Protein AF-A0A7S1I818-F1 (afdb_monomer)

Secondary structure (DSSP, 8-state):
-EEEEE-TT--S-S----EEEE--HHHHHHH-HHHHHHHHH---TTS--EEEEESS--HHHHHHHHHHHHHHHHT--S--TT--HHHHHHHHHHHHHTT-HHHHHHHHHHHHHHHHHTTTS-HHHHHHHHHHHHHHHHHHHTS-GGG-----HHHHHHHHHHHHHHHTS-------PPPP---------------------------------

InterPro domains:
  IPR000210 BTB/POZ domain [PS50097] (1-81)
  IPR011333 SKP1/BTB/POZ domain superfamily [G3DSA:3.30.710.10] (1-113)
  IPR011333 SKP1/BTB/POZ domain superfamily [SSF54695] (17-109)

Mean predicted aligned error: 15.69 Å

Nearest PDB structures (foldseek):
  8whi-assembly1_A  TM=3.972E-01  e=3.524E+00  Homo sapiens
  8whh-assembly1_A-2  TM=3.614E-01  e=6.191E+00  Homo sapiens
  8whh-assembly1_D  TM=4.049E-01  e=6.930E+00  Homo sapiens
  6lja-assembly1_A  TM=3.786E-01  e=9.718E+00  Bacteroides intestinalis DSM 17393
  4y5w-assembly2_D  TM=2.347E-01  e=5.852E+00  Homo sapiens

Radius of gyration: 28.76 Å; Cα contacts (8 Å, |Δi|>4): 173; chains: 1; bounding box: 64×71×75 Å

pLDDT: mean 70.94, std 20.34, range [31.58, 96.0]

Sequence (213 aa):
VCIVVKDPEGDGQEGREEQEFHVFPTLLERSSPVFASMLKGGWQESGERRVVVEGLCSPYDFKVFMDLLLLTYVSAFDLPATVNADIIRSALPIAVHYQVDRVKKFILSHVRQVGGRYSGGSAKDRSKALEVLYVVAATEASLPEAEVPDWSNQIYAAINRAIFCVSECVPPVGGFLVPSSAASPFASSSAASPFASSSAASPFASSSAASPF

Structure (mmCIF, N/CA/C/O backbone):
data_AF-A0A7S1I818-F1
#
_entry.id   AF-A0A7S1I818-F1
#
loop_
_atom_site.group_PDB
_atom_site.id
_atom_site.type_symbol
_atom_site.label_atom_id
_atom_site.label_alt_id
_atom_site.label_comp_id
_atom_site.label_asym_id
_atom_site.label_entity_id
_atom_site.label_seq_id
_atom_site.pdbx_PDB_ins_code
_atom_site.Cartn_x
_atom_site.Cartn_y
_atom_site.Cartn_z
_atom_site.occupancy
_atom_site.B_iso_or_equiv
_atom_site.auth_seq_id
_atom_site.auth_comp_id
_atom_site.auth_asym_id
_atom_site.auth_atom_id
_atom_site.pdbx_PDB_model_num
ATOM 1 N N . VAL A 1 1 ? -6.929 8.662 16.399 1.00 88.88 1 VAL A N 1
ATOM 2 C CA . VAL A 1 1 ? -6.608 7.284 16.834 1.00 88.88 1 VAL A CA 1
ATOM 3 C C . VAL A 1 1 ? -5.105 7.211 16.993 1.00 88.88 1 VAL A C 1
ATOM 5 O O . VAL A 1 1 ? -4.410 7.802 16.172 1.00 88.88 1 VAL A O 1
ATOM 8 N N . CYS A 1 2 ? -4.628 6.588 18.064 1.00 90.81 2 CYS A N 1
ATOM 9 C CA . CYS A 1 2 ? -3.213 6.271 18.226 1.00 90.81 2 CYS A CA 1
ATOM 10 C C . CYS A 1 2 ? -2.979 4.858 17.685 1.00 90.81 2 CYS A C 1
ATOM 12 O O . CYS A 1 2 ? -3.644 3.917 18.121 1.00 90.81 2 CYS A O 1
ATOM 14 N N . ILE A 1 3 ? -2.104 4.719 16.696 1.00 89.94 3 ILE A N 1
ATOM 15 C CA . ILE A 1 3 ? -1.662 3.418 16.201 1.00 89.94 3 ILE A CA 1
ATOM 16 C C . ILE A 1 3 ? -0.278 3.163 16.766 1.00 89.94 3 ILE A C 1
ATOM 18 O O . ILE A 1 3 ? 0.609 3.990 16.592 1.00 89.94 3 ILE A O 1
ATOM 22 N N . VAL A 1 4 ? -0.097 2.028 17.421 1.00 91.19 4 VAL A N 1
ATOM 23 C CA . VAL A 1 4 ? 1.187 1.622 17.984 1.00 91.19 4 VAL A CA 1
ATOM 24 C C . VAL A 1 4 ? 1.711 0.458 17.175 1.00 91.19 4 VAL A C 1
ATOM 26 O O . VAL A 1 4 ? 1.052 -0.576 17.088 1.00 91.19 4 VAL A O 1
ATOM 29 N N . VAL A 1 5 ? 2.869 0.651 16.555 1.00 91.31 5 VAL A N 1
ATOM 30 C CA . VAL A 1 5 ? 3.530 -0.371 15.742 1.00 91.31 5 VAL A CA 1
ATOM 31 C C . VAL A 1 5 ? 4.660 -0.968 16.560 1.00 91.31 5 VAL A C 1
ATOM 33 O O . VAL A 1 5 ? 5.473 -0.229 17.116 1.00 91.31 5 VAL A O 1
ATOM 36 N N . LYS A 1 6 ? 4.687 -2.298 16.644 1.00 90.19 6 LYS A N 1
ATOM 37 C CA . LYS A 1 6 ? 5.746 -3.045 17.324 1.00 90.19 6 LYS A CA 1
ATOM 38 C C . LYS A 1 6 ? 6.603 -3.771 16.306 1.00 90.19 6 LYS A C 1
ATOM 40 O O . LYS A 1 6 ? 6.063 -4.472 15.447 1.00 90.19 6 LYS A O 1
ATOM 45 N N . ASP A 1 7 ? 7.917 -3.644 16.454 1.00 85.06 7 ASP A N 1
ATOM 46 C CA . ASP A 1 7 ? 8.859 -4.325 15.576 1.00 85.06 7 ASP A CA 1
ATOM 47 C C . ASP A 1 7 ? 8.717 -5.857 15.632 1.00 85.06 7 ASP A C 1
ATOM 49 O O . ASP A 1 7 ? 8.570 -6.426 16.723 1.00 85.06 7 ASP A O 1
ATOM 53 N N . PRO A 1 8 ? 8.771 -6.536 14.468 1.00 78.44 8 PRO A N 1
ATOM 54 C CA . PRO A 1 8 ? 8.634 -7.988 14.379 1.00 78.44 8 PRO A CA 1
ATOM 55 C C . PRO A 1 8 ? 9.855 -8.753 14.917 1.00 78.44 8 PRO A C 1
ATOM 57 O O . PRO A 1 8 ? 9.687 -9.854 15.429 1.00 78.44 8 PRO A O 1
ATOM 60 N N . GLU A 1 9 ? 11.062 -8.182 14.839 1.00 69.88 9 GLU A N 1
ATOM 61 C CA . GLU A 1 9 ? 12.342 -8.877 15.105 1.00 69.88 9 GLU A CA 1
ATOM 62 C C . GLU A 1 9 ? 12.896 -8.658 16.528 1.00 69.88 9 GLU A C 1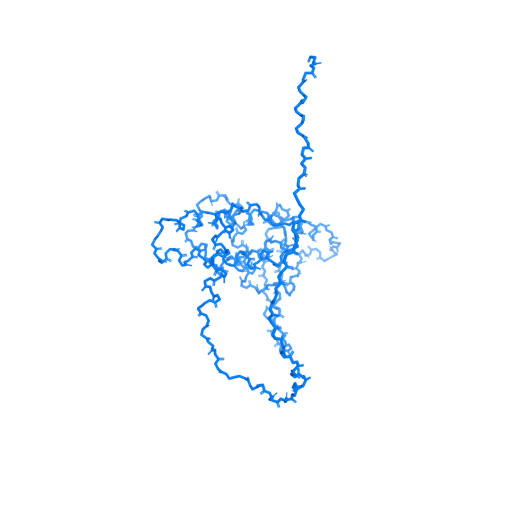
ATOM 64 O O . GLU A 1 9 ? 14.069 -8.893 16.812 1.00 69.88 9 GLU A O 1
ATOM 69 N N . GLY A 1 10 ? 12.054 -8.203 17.459 1.00 60.22 10 GLY A N 1
ATOM 70 C CA . GLY A 1 10 ? 12.438 -7.979 18.853 1.00 60.22 10 GLY A CA 1
ATOM 71 C C . GLY A 1 10 ? 12.546 -9.274 19.663 1.00 60.22 10 GLY A C 1
ATOM 72 O O . GLY A 1 10 ? 11.703 -9.521 20.539 1.00 60.22 10 GLY A O 1
ATOM 73 N N . ASP A 1 11 ? 13.582 -10.067 19.394 1.00 50.88 11 ASP A N 1
ATOM 74 C CA . ASP A 1 11 ? 13.958 -11.271 20.139 1.00 50.88 11 ASP A CA 1
ATOM 75 C C . ASP A 1 11 ? 14.547 -10.894 21.511 1.00 50.88 11 ASP A C 1
ATOM 77 O O . ASP A 1 11 ? 15.752 -10.887 21.746 1.00 50.88 11 ASP A O 1
ATOM 81 N N . GLY A 1 12 ? 13.672 -10.560 22.457 1.00 56.59 12 GLY A N 1
ATOM 82 C CA . GLY A 1 12 ? 13.958 -10.714 23.886 1.00 56.59 12 GLY A CA 1
ATOM 83 C C . GLY A 1 12 ? 14.888 -9.699 24.561 1.00 56.59 12 GLY A C 1
ATOM 84 O O . GLY A 1 12 ? 15.195 -9.899 25.735 1.00 56.59 12 GLY A O 1
ATOM 85 N N . GLN A 1 13 ? 15.299 -8.607 23.912 1.00 51.47 13 GLN A N 1
ATOM 86 C CA . GLN A 1 13 ? 15.920 -7.480 24.623 1.00 51.47 13 GLN A CA 1
ATOM 87 C C . GLN A 1 13 ? 14.864 -6.454 25.057 1.00 51.47 13 GLN A C 1
ATOM 89 O O . GLN A 1 13 ? 14.078 -5.960 24.248 1.00 51.47 13 GLN A O 1
ATOM 94 N N . GLU A 1 14 ? 14.833 -6.166 26.363 1.00 50.69 14 GLU A N 1
ATOM 95 C CA . GLU A 1 14 ? 14.043 -5.103 26.995 1.00 50.69 14 GLU A CA 1
ATOM 96 C C . GLU A 1 14 ? 14.366 -3.752 26.343 1.00 50.69 14 GLU A C 1
ATOM 98 O O . GLU A 1 14 ? 15.327 -3.075 26.696 1.00 50.69 14 GLU A O 1
ATOM 103 N N . GLY A 1 15 ? 13.575 -3.391 25.337 1.00 55.09 15 GLY A N 1
ATOM 104 C CA . GLY A 1 15 ? 13.758 -2.165 24.567 1.00 55.09 15 GLY A CA 1
ATOM 105 C C . GLY A 1 15 ? 13.077 -2.222 23.205 1.00 55.09 15 GLY A C 1
ATOM 106 O O . GLY A 1 15 ? 13.662 -1.777 22.226 1.00 55.09 15 GLY A O 1
ATOM 107 N N . ARG A 1 16 ? 11.871 -2.808 23.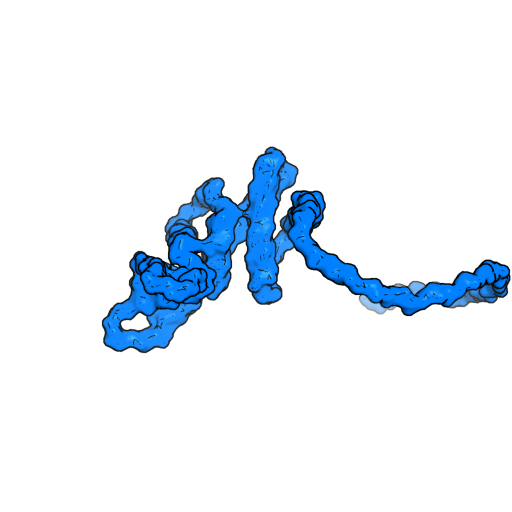110 1.00 61.28 16 ARG A N 1
ATOM 108 C CA . ARG A 1 16 ? 11.094 -2.747 21.863 1.00 61.28 16 ARG A CA 1
ATOM 109 C C . ARG A 1 16 ? 10.816 -1.282 21.542 1.00 61.28 16 ARG A C 1
ATOM 111 O O . ARG A 1 16 ? 10.188 -0.596 22.348 1.00 61.28 16 ARG A O 1
ATOM 118 N N . GLU A 1 17 ? 11.273 -0.824 20.382 1.00 71.12 17 GLU A N 1
ATOM 119 C CA . GLU A 1 17 ? 10.921 0.489 19.849 1.00 71.12 17 GLU A CA 1
ATOM 120 C C . GLU A 1 17 ? 9.439 0.464 19.452 1.00 71.12 17 GLU A C 1
ATOM 122 O O . GLU A 1 17 ? 9.055 0.141 18.331 1.00 71.12 17 GLU A O 1
ATOM 127 N N . GLU A 1 18 ? 8.565 0.733 20.421 1.00 85.50 18 GLU A N 1
ATOM 128 C CA . GLU A 1 18 ? 7.165 1.016 20.137 1.00 85.50 18 GLU A CA 1
ATOM 129 C C . GLU A 1 18 ? 7.083 2.431 19.571 1.00 85.50 18 GLU A C 1
ATOM 131 O O . GLU A 1 18 ? 7.419 3.406 20.249 1.00 85.50 18 GLU A O 1
ATOM 136 N N . GLN A 1 19 ? 6.629 2.553 18.325 1.00 91.38 19 GLN A N 1
ATOM 137 C CA . GLN A 1 19 ? 6.387 3.859 17.727 1.00 91.38 19 GLN A CA 1
ATOM 138 C C . GLN A 1 19 ? 4.892 4.144 17.656 1.00 91.38 19 GLN A C 1
ATOM 140 O O . GLN A 1 19 ? 4.102 3.346 17.142 1.00 91.38 19 GLN A O 1
ATOM 145 N N . GLU A 1 20 ? 4.519 5.317 18.161 1.00 93.69 20 GLU A N 1
ATOM 146 C CA . GLU A 1 20 ? 3.144 5.794 18.169 1.00 93.69 20 GLU A CA 1
ATOM 147 C C . GLU A 1 20 ? 2.880 6.743 16.996 1.00 93.69 20 GLU A C 1
ATOM 149 O O . GLU A 1 20 ? 3.604 7.711 16.756 1.00 93.69 20 GLU A O 1
ATOM 154 N N . PHE A 1 21 ? 1.797 6.476 16.272 1.00 92.44 21 PHE A N 1
ATOM 155 C CA . PHE A 1 21 ? 1.334 7.259 15.138 1.00 92.44 21 PHE A CA 1
ATOM 156 C C . PHE A 1 21 ? -0.053 7.822 15.434 1.00 92.44 21 PHE A C 1
ATOM 158 O O . PHE A 1 21 ? -1.038 7.090 15.561 1.00 92.44 21 PHE A O 1
ATOM 165 N N . HIS A 1 22 ? -0.157 9.148 15.493 1.00 92.88 22 HIS A N 1
ATOM 166 C CA . HIS A 1 22 ? -1.440 9.826 15.646 1.00 92.88 22 HIS A CA 1
ATOM 167 C C . HIS A 1 22 ? -2.058 10.097 14.277 1.00 92.88 22 HIS A C 1
ATOM 169 O O . HIS A 1 22 ? -1.559 10.909 13.501 1.00 92.88 22 HIS A O 1
ATOM 175 N N . VAL A 1 23 ? -3.173 9.423 13.990 1.00 91.69 23 VAL A N 1
ATOM 176 C CA . VAL A 1 23 ? -3.840 9.495 12.683 1.00 91.69 23 VAL A CA 1
ATOM 177 C C . VAL A 1 23 ? -5.313 9.856 12.847 1.00 91.69 23 VAL A C 1
ATOM 179 O O . VAL A 1 23 ? -5.961 9.540 13.857 1.00 91.69 23 VAL A O 1
ATOM 182 N N . PHE A 1 24 ? -5.870 10.530 11.841 1.00 92.50 24 PHE A N 1
ATOM 183 C CA . PHE A 1 24 ? -7.300 10.808 11.778 1.00 92.50 24 PHE A CA 1
ATOM 184 C C . PHE A 1 24 ? -8.079 9.505 11.538 1.00 92.50 24 PHE A C 1
ATOM 186 O O . PHE A 1 24 ? -7.857 8.841 10.526 1.00 92.50 24 PHE A O 1
ATOM 193 N N . PRO A 1 25 ? -9.025 9.131 12.419 1.00 91.44 25 PRO A N 1
ATOM 194 C CA . PRO A 1 25 ? -9.774 7.883 12.267 1.00 91.44 25 PRO A CA 1
ATOM 195 C C . PRO A 1 25 ? -10.594 7.870 10.972 1.00 91.44 25 PRO A C 1
ATOM 197 O O . PRO A 1 25 ? -10.655 6.857 10.287 1.00 91.44 25 PRO A O 1
ATOM 200 N N . THR A 1 26 ? -11.133 9.023 10.571 1.00 92.50 26 THR A N 1
ATOM 201 C CA . THR A 1 26 ? -11.900 9.183 9.329 1.00 92.50 26 THR A CA 1
ATOM 202 C C . THR A 1 26 ? -11.093 8.858 8.073 1.00 92.50 26 THR A C 1
ATOM 204 O O . THR A 1 26 ? -11.668 8.387 7.095 1.00 92.50 26 THR A O 1
ATOM 207 N N . LEU A 1 27 ? -9.775 9.081 8.081 1.00 93.62 27 LEU A N 1
ATOM 208 C CA . LEU A 1 27 ? -8.902 8.711 6.969 1.00 93.62 27 LEU A CA 1
ATOM 209 C C . LEU A 1 27 ? -8.801 7.188 6.848 1.00 93.62 27 LEU A C 1
ATOM 211 O O . LEU A 1 27 ? -8.974 6.644 5.758 1.00 93.62 27 LEU A O 1
ATOM 215 N N . LEU A 1 28 ? -8.567 6.499 7.965 1.00 93.44 28 LEU A N 1
ATOM 216 C CA . LEU A 1 28 ? -8.405 5.044 7.999 1.00 93.44 28 LEU A CA 1
ATOM 217 C C . LEU A 1 28 ? -9.715 4.320 7.689 1.00 93.44 28 LEU A C 1
ATOM 219 O O . LEU A 1 28 ? -9.743 3.443 6.833 1.00 93.44 28 LEU A O 1
ATOM 223 N N . GLU A 1 29 ? -10.820 4.754 8.298 1.00 94.00 29 GLU A N 1
ATOM 224 C CA . GLU A 1 29 ? -12.145 4.166 8.072 1.00 94.00 29 GLU A CA 1
ATOM 225 C C . GLU A 1 29 ? -12.597 4.273 6.608 1.00 94.00 29 GLU A C 1
ATOM 227 O O . GLU A 1 29 ? -13.307 3.402 6.110 1.00 94.00 29 GLU A O 1
ATOM 232 N N . ARG A 1 30 ? -12.211 5.346 5.906 1.00 94.25 30 ARG A N 1
ATOM 233 C CA . ARG A 1 30 ? -12.570 5.543 4.491 1.00 94.25 30 ARG A CA 1
ATOM 234 C C . ARG A 1 30 ? -11.620 4.854 3.522 1.00 94.25 30 ARG A C 1
ATOM 236 O O . ARG A 1 30 ? -11.992 4.656 2.369 1.00 94.25 30 ARG A O 1
ATOM 243 N N . SER A 1 31 ? -10.394 4.571 3.947 1.00 94.75 31 SER A N 1
ATOM 244 C CA . SER A 1 31 ? -9.359 4.010 3.077 1.00 94.75 31 SER A CA 1
ATOM 245 C 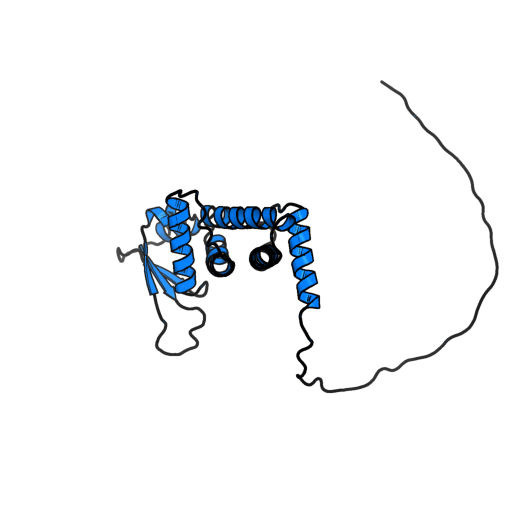C . SER A 1 31 ? -9.239 2.496 3.171 1.00 94.75 31 SER A C 1
ATOM 247 O O . SER A 1 31 ? -8.746 1.890 2.225 1.00 94.75 31 SER A O 1
ATOM 249 N N . SER A 1 32 ? -9.701 1.902 4.272 1.00 96.00 32 SER A N 1
ATOM 250 C CA . SER A 1 32 ? -9.565 0.478 4.551 1.00 96.00 32 SER A CA 1
ATOM 251 C C . SER A 1 32 ? -10.814 -0.071 5.250 1.00 96.00 32 SER A C 1
ATOM 253 O O . SER A 1 32 ? -11.177 0.417 6.327 1.00 96.00 32 SER A O 1
ATOM 255 N N . PRO A 1 33 ? -11.449 -1.127 4.712 1.00 95.06 33 PRO A N 1
ATOM 256 C CA . PRO A 1 33 ? -12.513 -1.834 5.420 1.00 95.06 33 PRO A CA 1
ATOM 257 C C . PRO A 1 33 ? -11.993 -2.552 6.677 1.00 95.06 33 PRO A C 1
ATOM 259 O O . PRO A 1 33 ? -12.733 -2.682 7.655 1.00 95.06 33 PRO A O 1
ATOM 262 N N . VAL A 1 34 ? -10.719 -2.965 6.687 1.00 93.56 34 VAL A N 1
ATOM 263 C CA . VAL A 1 34 ? -10.068 -3.594 7.845 1.00 93.56 34 VAL A CA 1
ATOM 264 C C . VAL A 1 34 ? -9.955 -2.586 8.984 1.00 93.56 34 VAL A C 1
ATOM 266 O O . VAL A 1 34 ? -10.492 -2.832 10.064 1.00 93.56 34 VAL A O 1
ATOM 269 N N . PHE A 1 35 ? -9.383 -1.401 8.739 1.00 92.69 35 PHE A N 1
ATOM 270 C CA . PHE A 1 35 ? -9.332 -0.353 9.761 1.00 92.69 35 PHE A CA 1
ATOM 271 C C . PHE A 1 35 ? -10.726 0.120 10.171 1.00 92.69 35 PHE A C 1
ATOM 273 O O . PHE A 1 35 ? -10.961 0.345 11.355 1.00 92.69 35 PHE A O 1
ATOM 280 N N . ALA A 1 36 ? -11.674 0.230 9.234 1.00 92.50 36 ALA A N 1
ATOM 281 C CA . ALA A 1 36 ? -13.054 0.566 9.572 1.00 92.50 36 ALA A CA 1
ATOM 282 C C . ALA A 1 36 ? -13.664 -0.441 10.555 1.00 92.50 36 ALA A C 1
ATOM 284 O O . ALA A 1 36 ? -14.340 -0.043 11.501 1.00 92.50 36 ALA A O 1
ATOM 285 N N . SER A 1 37 ? -13.401 -1.731 10.352 1.00 91.38 37 SER A N 1
ATOM 286 C CA . SER A 1 37 ? -13.881 -2.801 11.228 1.00 91.38 37 SER A CA 1
ATOM 287 C C . SER A 1 37 ? -13.173 -2.778 12.581 1.00 91.38 37 SER A C 1
ATOM 289 O O . SER A 1 37 ? -13.842 -2.847 13.608 1.00 91.38 37 SER A O 1
ATOM 291 N N . MET A 1 38 ? -11.851 -2.583 12.609 1.00 88.44 38 MET A N 1
ATOM 292 C CA . MET A 1 38 ? -11.078 -2.458 13.854 1.00 88.44 38 MET A CA 1
ATOM 293 C C . MET A 1 38 ? -11.542 -1.269 14.705 1.00 88.44 38 MET A C 1
ATOM 295 O O . MET A 1 38 ? -11.647 -1.376 15.924 1.00 88.44 38 MET A O 1
ATOM 299 N N . LEU A 1 39 ? -11.860 -0.141 14.065 1.00 87.69 39 LEU A N 1
ATOM 300 C CA . LEU A 1 39 ? -12.275 1.089 14.744 1.00 87.69 39 LEU A CA 1
ATOM 301 C C . LEU A 1 39 ? -13.743 1.084 15.183 1.00 87.69 39 LEU A C 1
ATOM 303 O O . LEU A 1 39 ? -14.088 1.797 16.123 1.00 87.69 39 LEU A O 1
ATOM 307 N N . LYS A 1 40 ? -14.606 0.314 14.510 1.00 86.38 40 LYS A N 1
ATOM 308 C CA . LYS A 1 40 ? -16.040 0.205 14.835 1.00 86.38 40 LYS A CA 1
ATOM 309 C C . LYS A 1 40 ? -16.373 -0.995 15.722 1.00 86.38 40 LYS A C 1
ATOM 311 O O . LYS A 1 40 ? -17.384 -0.959 16.413 1.00 86.38 40 LYS A O 1
ATOM 316 N N . GLY A 1 41 ? -15.564 -2.054 15.672 1.00 73.38 41 GLY A N 1
ATOM 317 C CA . GLY A 1 41 ? -15.838 -3.341 16.315 1.00 73.38 41 GLY A CA 1
ATOM 318 C C . GLY A 1 41 ? -15.342 -3.471 17.756 1.00 73.38 41 GLY A C 1
ATOM 319 O O . GLY A 1 41 ? -15.795 -4.362 18.468 1.00 73.38 41 GLY A O 1
ATOM 320 N N . GLY A 1 42 ? -14.440 -2.597 18.213 1.00 64.94 42 GLY A N 1
ATOM 321 C CA . GLY A 1 42 ? -13.942 -2.623 19.588 1.00 64.94 42 GLY A CA 1
ATOM 322 C C . GLY A 1 42 ? -14.869 -1.881 20.548 1.00 64.94 42 GLY A C 1
ATOM 323 O O . GLY A 1 42 ? -14.933 -0.653 20.508 1.00 64.94 42 GLY A O 1
ATOM 324 N N . TRP A 1 43 ? -15.546 -2.600 21.447 1.00 49.53 43 TRP A N 1
ATOM 325 C CA . TRP A 1 43 ? -16.078 -2.006 22.678 1.00 49.53 43 TRP A CA 1
ATOM 326 C C . TRP A 1 43 ? -14.900 -1.413 23.464 1.00 49.53 43 TRP A C 1
ATOM 328 O O . TRP A 1 43 ? -14.081 -2.151 24.003 1.00 49.53 43 TRP A O 1
ATOM 338 N N . GLN A 1 44 ? -14.768 -0.085 23.477 1.00 59.47 44 GLN A N 1
ATOM 339 C CA . GLN A 1 44 ? -13.698 0.610 24.195 1.00 59.47 44 GLN A CA 1
ATOM 340 C C . GLN A 1 44 ? -14.272 1.349 25.399 1.00 59.47 44 GLN A C 1
ATOM 342 O O . GLN A 1 44 ? -14.795 2.454 25.275 1.00 59.47 44 GLN A O 1
ATOM 347 N N . GLU A 1 45 ? -14.145 0.738 26.575 1.00 51.00 45 GLU A N 1
ATOM 348 C CA . GLU A 1 45 ? -14.508 1.353 27.860 1.00 51.00 45 GLU A CA 1
ATOM 349 C C . GLU A 1 45 ? -13.537 2.478 28.270 1.00 51.00 45 GLU A C 1
ATOM 351 O O . GLU A 1 45 ? -13.892 3.335 29.072 1.00 51.00 45 GLU A O 1
ATOM 356 N N . SER A 1 46 ? -12.330 2.530 27.689 1.00 61.72 46 SER A N 1
ATOM 357 C CA . SER A 1 46 ? -11.287 3.507 28.040 1.00 61.72 46 SER A CA 1
ATOM 358 C C . SER A 1 46 ? -11.407 4.866 27.338 1.00 61.72 46 SER A C 1
ATOM 360 O O . SER A 1 46 ? -10.629 5.767 27.636 1.00 61.72 46 SER A O 1
ATOM 362 N N . GLY A 1 47 ? -12.327 5.037 26.381 1.00 64.31 47 GLY A N 1
ATOM 363 C CA . GLY A 1 47 ? -12.485 6.278 25.601 1.00 64.31 47 GLY A CA 1
ATOM 364 C C . GLY A 1 47 ? -11.341 6.594 24.618 1.00 64.31 47 GLY A C 1
ATOM 365 O O . GLY A 1 47 ? -11.541 7.362 23.674 1.00 64.31 47 GLY A O 1
ATOM 366 N N . GLU A 1 48 ? -10.169 5.975 24.772 1.00 67.12 48 GLU A N 1
ATOM 367 C CA . GLU A 1 48 ? -9.028 6.132 23.872 1.00 67.12 48 GLU A CA 1
ATOM 368 C C . GLU A 1 48 ? -9.009 5.079 22.762 1.00 67.12 48 GLU A C 1
ATOM 370 O O . GLU A 1 48 ? -8.794 3.886 22.983 1.00 67.12 48 GLU A O 1
ATOM 375 N N . ARG A 1 49 ? -9.141 5.558 21.518 1.00 79.25 49 ARG A N 1
ATOM 376 C CA . ARG A 1 49 ? -8.958 4.737 20.317 1.00 79.25 49 ARG A CA 1
ATOM 377 C C . ARG A 1 49 ? -7.476 4.449 20.097 1.00 79.25 49 ARG A C 1
ATOM 379 O O . ARG A 1 49 ? -6.807 5.223 19.403 1.00 79.25 49 ARG A O 1
ATOM 386 N N . ARG A 1 50 ? -6.999 3.337 20.664 1.00 86.25 50 ARG A N 1
ATOM 387 C CA . ARG A 1 50 ? -5.673 2.747 20.415 1.00 86.25 50 ARG A CA 1
ATOM 388 C C . ARG A 1 50 ? -5.794 1.490 19.548 1.00 86.25 50 ARG A C 1
ATOM 390 O O . ARG A 1 50 ? -6.654 0.650 19.801 1.00 86.25 50 ARG A O 1
ATOM 397 N N . VAL A 1 51 ? -4.947 1.373 18.530 1.00 88.19 51 VAL A N 1
ATOM 398 C CA . VAL A 1 51 ? -4.825 0.193 17.659 1.00 88.19 51 VAL A CA 1
ATOM 399 C C . VAL A 1 51 ? -3.380 -0.279 17.713 1.00 88.19 51 VAL A C 1
ATOM 401 O O . VAL A 1 51 ? -2.481 0.528 17.511 1.00 88.19 51 VAL A O 1
ATOM 404 N N . VAL A 1 52 ? -3.149 -1.560 17.988 1.00 89.44 52 VAL A N 1
ATOM 405 C CA . VAL A 1 52 ? -1.797 -2.133 18.021 1.00 89.44 52 VAL A CA 1
ATOM 406 C C . VAL A 1 52 ? -1.583 -2.967 16.762 1.00 89.44 52 VAL A C 1
ATOM 408 O O . VAL A 1 52 ? -2.427 -3.794 16.421 1.00 89.44 52 VAL A O 1
ATOM 411 N N . VAL A 1 53 ? -0.474 -2.723 16.069 1.00 89.50 53 VAL A N 1
ATOM 412 C CA . VAL A 1 53 ? -0.029 -3.460 14.885 1.00 89.50 53 VAL A CA 1
ATOM 413 C C . VAL A 1 53 ? 1.233 -4.222 15.269 1.00 89.50 53 VAL A C 1
ATOM 415 O O . VAL A 1 53 ? 2.248 -3.610 15.598 1.00 89.50 53 VAL A O 1
ATOM 418 N N . GLU A 1 54 ? 1.167 -5.552 15.252 1.00 88.75 54 GLU A N 1
ATOM 419 C CA . GLU A 1 54 ? 2.272 -6.425 15.662 1.00 88.75 54 GLU A CA 1
ATOM 420 C C . GLU A 1 54 ? 2.671 -7.358 14.517 1.00 88.75 54 GLU A C 1
ATOM 422 O O . GLU A 1 54 ? 1.811 -7.882 13.810 1.00 88.75 54 GLU A O 1
ATOM 427 N N . GLY A 1 55 ? 3.977 -7.572 14.337 1.00 83.75 55 GLY A N 1
ATOM 428 C CA . GLY A 1 55 ? 4.514 -8.644 13.491 1.00 83.75 55 GLY A CA 1
ATOM 429 C C . GLY A 1 55 ? 4.399 -8.441 11.975 1.00 83.75 55 GLY A C 1
ATOM 430 O O . GLY A 1 55 ? 4.950 -9.238 11.224 1.00 83.75 55 GLY A O 1
ATOM 431 N N . LEU A 1 56 ? 3.695 -7.404 11.512 1.00 85.56 56 LEU A N 1
ATOM 432 C CA . LEU A 1 56 ? 3.445 -7.193 10.082 1.00 85.56 56 LEU A CA 1
ATOM 433 C C . LEU A 1 56 ? 4.566 -6.417 9.379 1.00 85.56 56 LEU A C 1
ATOM 435 O O . LEU A 1 56 ? 4.896 -6.712 8.235 1.00 85.56 56 LEU A O 1
ATOM 439 N N . CYS A 1 57 ? 5.090 -5.377 10.023 1.00 90.06 57 CYS A N 1
ATOM 440 C CA . CYS A 1 57 ? 6.005 -4.423 9.407 1.00 90.06 57 CYS A CA 1
ATOM 441 C C . CYS A 1 57 ? 6.804 -3.670 10.471 1.00 90.06 57 CYS A C 1
ATOM 443 O O . CYS A 1 57 ? 6.344 -3.543 11.608 1.00 90.06 57 CYS A O 1
ATOM 445 N N . SER A 1 58 ? 7.953 -3.115 10.085 1.00 92.00 58 SER A N 1
ATOM 446 C CA . SER A 1 58 ? 8.673 -2.178 10.950 1.00 92.00 58 SER A CA 1
ATOM 447 C C . SER A 1 58 ? 7.904 -0.848 11.082 1.00 92.00 58 SER A C 1
ATOM 449 O O . SER A 1 58 ? 7.122 -0.486 10.189 1.00 92.00 58 SER A O 1
ATOM 451 N N . PRO A 1 59 ? 8.125 -0.061 12.152 1.00 92.69 59 PRO A N 1
ATOM 452 C CA . PRO A 1 59 ? 7.607 1.299 12.268 1.00 92.69 59 PRO A CA 1
ATOM 453 C C . PRO A 1 59 ? 7.977 2.193 11.081 1.00 92.69 59 PRO A C 1
ATOM 455 O O . PRO A 1 59 ? 7.167 3.009 10.633 1.00 92.69 59 PRO A O 1
ATOM 458 N N . TYR A 1 60 ? 9.176 2.002 10.523 1.00 92.38 60 TYR A N 1
ATOM 459 C CA . TYR A 1 60 ? 9.625 2.717 9.333 1.00 92.38 60 TYR A CA 1
ATOM 460 C C . TYR A 1 60 ? 8.744 2.402 8.119 1.00 92.38 60 TYR A C 1
ATOM 462 O O . TYR A 1 60 ? 8.234 3.322 7.474 1.00 92.38 60 TYR A O 1
ATOM 470 N N . ASP A 1 61 ? 8.498 1.121 7.840 1.00 93.06 61 ASP A N 1
ATOM 471 C CA . ASP A 1 61 ? 7.654 0.704 6.716 1.00 93.06 61 ASP A CA 1
ATOM 472 C C . ASP A 1 61 ? 6.218 1.207 6.879 1.00 93.06 61 ASP A C 1
ATOM 474 O O . ASP A 1 61 ? 5.596 1.687 5.925 1.00 93.06 61 ASP A O 1
ATOM 478 N N . PHE A 1 62 ? 5.709 1.170 8.113 1.00 94.25 62 PHE A N 1
ATOM 479 C CA . PHE A 1 62 ? 4.389 1.693 8.434 1.00 94.25 62 PHE A CA 1
ATOM 480 C C . PHE A 1 62 ? 4.288 3.202 8.196 1.00 94.25 62 PHE A C 1
ATOM 482 O O . PHE A 1 62 ? 3.293 3.683 7.645 1.00 94.25 62 PHE A O 1
ATOM 489 N N . LYS A 1 63 ? 5.335 3.958 8.545 1.00 94.25 63 LYS A N 1
ATOM 490 C CA . LYS A 1 63 ? 5.418 5.388 8.240 1.00 94.25 63 LYS A CA 1
ATOM 491 C C . LYS A 1 63 ? 5.390 5.636 6.730 1.00 94.25 63 LYS A C 1
ATOM 493 O O . LYS A 1 63 ? 4.628 6.487 6.277 1.00 94.25 63 LYS A O 1
ATOM 498 N N . VAL A 1 64 ? 6.169 4.884 5.947 1.00 93.81 64 VAL A N 1
ATOM 499 C CA . VAL A 1 64 ? 6.185 4.990 4.475 1.00 93.81 64 VAL A CA 1
ATOM 500 C C . VAL A 1 64 ? 4.796 4.712 3.892 1.00 93.81 64 VAL A C 1
ATOM 502 O O . VAL A 1 64 ? 4.322 5.450 3.024 1.00 93.81 64 VAL A O 1
ATOM 505 N N . PHE A 1 65 ? 4.108 3.690 4.402 1.00 95.06 65 PHE A N 1
ATOM 506 C CA . PHE A 1 65 ? 2.727 3.392 4.032 1.00 95.06 65 PHE A CA 1
ATOM 507 C C . PHE A 1 65 ? 1.765 4.545 4.366 1.00 95.06 65 PHE A C 1
ATOM 509 O O . PHE A 1 65 ? 0.938 4.907 3.528 1.00 95.06 65 PHE A O 1
ATOM 516 N N . MET A 1 66 ? 1.880 5.159 5.547 1.00 94.62 66 MET A N 1
ATOM 517 C CA . MET A 1 66 ? 1.044 6.299 5.946 1.00 94.62 66 MET A CA 1
ATOM 518 C C . MET A 1 66 ? 1.278 7.542 5.084 1.00 94.62 66 MET A C 1
ATOM 520 O O . MET A 1 66 ? 0.314 8.194 4.673 1.00 94.62 66 MET A O 1
ATOM 524 N N . ASP A 1 67 ? 2.535 7.843 4.761 1.00 91.94 67 ASP A N 1
ATOM 525 C CA . ASP A 1 67 ? 2.898 8.954 3.879 1.00 91.94 67 ASP A CA 1
ATOM 526 C C . ASP A 1 67 ? 2.276 8.751 2.477 1.00 91.94 67 ASP A C 1
ATOM 528 O O . ASP A 1 67 ? 1.664 9.664 1.912 1.00 91.94 67 ASP A O 1
ATOM 532 N N . LEU A 1 68 ? 2.323 7.521 1.948 1.00 91.62 68 LEU A N 1
ATOM 533 C CA . LEU A 1 68 ? 1.642 7.140 0.703 1.00 91.62 68 LEU A CA 1
ATOM 534 C C . LEU A 1 68 ? 0.116 7.221 0.805 1.00 91.62 68 LEU A C 1
ATOM 536 O O . LEU A 1 68 ? -0.548 7.692 -0.122 1.00 91.62 68 LEU A O 1
ATOM 540 N N . LEU A 1 69 ? -0.464 6.771 1.915 1.00 92.69 69 LEU A N 1
ATOM 541 C CA . LEU A 1 69 ? -1.903 6.832 2.137 1.00 92.69 69 LEU A CA 1
ATOM 542 C C . LEU A 1 69 ? -2.405 8.279 2.089 1.00 92.69 69 LEU A C 1
ATOM 544 O O . LEU A 1 69 ? -3.380 8.574 1.394 1.00 92.69 69 LEU A O 1
ATOM 548 N N . LEU A 1 70 ? -1.709 9.191 2.768 1.00 90.38 70 LEU A N 1
ATOM 549 C CA . LEU A 1 70 ? -2.013 10.620 2.735 1.00 90.38 70 LEU A CA 1
ATOM 550 C C . LEU A 1 70 ? -1.892 11.187 1.318 1.00 90.38 70 LEU A C 1
ATOM 552 O O . LEU A 1 70 ? -2.807 11.875 0.860 1.00 90.38 70 LEU A O 1
ATOM 556 N N . LEU A 1 71 ? -0.823 10.842 0.596 1.00 88.31 71 LEU A N 1
ATOM 557 C CA . LEU A 1 71 ? -0.614 11.288 -0.782 1.00 88.31 71 LEU A CA 1
ATOM 558 C C . LEU A 1 71 ? -1.764 10.854 -1.707 1.00 88.31 71 LEU A C 1
ATOM 560 O O . LEU A 1 71 ? -2.320 11.672 -2.443 1.00 88.31 71 LEU A O 1
ATOM 564 N N . THR A 1 72 ? -2.178 9.585 -1.624 1.00 88.88 72 THR A N 1
ATOM 565 C CA . THR A 1 72 ? -3.300 9.065 -2.428 1.00 88.88 72 THR A CA 1
ATOM 566 C C . THR A 1 72 ? -4.652 9.657 -2.032 1.00 88.88 72 THR A C 1
ATOM 568 O O . THR A 1 72 ? -5.572 9.695 -2.850 1.00 88.88 72 THR A O 1
ATOM 571 N N . TYR A 1 73 ? -4.801 10.135 -0.794 1.00 85.44 73 TYR A N 1
ATOM 572 C CA . TYR A 1 73 ? -6.030 10.773 -0.332 1.00 85.44 73 TYR A CA 1
ATOM 573 C C . TYR A 1 73 ? -6.147 12.224 -0.808 1.00 85.44 73 TYR A C 1
ATOM 575 O O . TYR A 1 73 ? -7.215 12.635 -1.265 1.00 85.44 73 TYR A O 1
ATOM 583 N N . VAL A 1 74 ? -5.048 12.983 -0.763 1.00 83.69 74 VAL A N 1
ATOM 584 C CA . VAL A 1 74 ? -4.997 14.394 -1.191 1.00 83.69 74 VAL A CA 1
ATOM 585 C C . VAL A 1 74 ? -5.152 14.544 -2.714 1.00 83.69 74 VAL A C 1
ATOM 587 O O . VAL A 1 74 ? -5.377 15.645 -3.205 1.00 83.69 74 VAL A O 1
ATOM 590 N N . SER A 1 75 ? -5.160 13.438 -3.468 1.00 66.38 75 SER A N 1
ATOM 591 C CA . SER A 1 75 ? -5.388 13.431 -4.922 1.00 66.38 75 SER A CA 1
ATOM 592 C C . SER A 1 75 ? -4.363 14.275 -5.689 1.00 66.38 75 SER A C 1
ATOM 594 O O . SER A 1 75 ? -4.674 14.850 -6.731 1.00 66.38 75 SER A O 1
ATOM 596 N N . ALA A 1 76 ? -3.125 14.333 -5.193 1.00 61.22 76 ALA A N 1
ATOM 597 C CA . ALA A 1 76 ? -2.002 14.809 -5.986 1.00 61.22 76 ALA A CA 1
ATOM 598 C C . ALA A 1 76 ? -1.676 13.717 -7.018 1.00 61.22 76 ALA A C 1
ATOM 600 O O . ALA A 1 76 ? -0.982 12.748 -6.725 1.00 61.22 76 ALA A O 1
ATOM 601 N N . PHE A 1 77 ? -2.271 13.831 -8.210 1.00 56.75 77 PHE A N 1
ATOM 602 C CA . PHE A 1 77 ? -2.098 12.883 -9.321 1.00 56.75 77 PHE A CA 1
ATOM 603 C C . PHE A 1 77 ? -0.695 12.905 -9.935 1.00 56.75 77 PHE A C 1
ATOM 605 O O . PHE A 1 77 ? -0.375 12.041 -10.754 1.00 56.75 77 PHE A O 1
ATOM 612 N N . ASP A 1 78 ? 0.153 13.838 -9.512 1.00 60.88 78 ASP A N 1
ATOM 613 C CA . ASP A 1 78 ? 1.564 13.794 -9.839 1.00 60.88 78 ASP A CA 1
ATOM 614 C C . ASP A 1 78 ? 2.224 12.742 -8.959 1.00 60.88 78 ASP A C 1
ATOM 616 O O . ASP A 1 78 ? 2.535 12.966 -7.787 1.00 60.88 78 ASP A O 1
ATOM 620 N N . LEU A 1 79 ? 2.416 11.558 -9.547 1.00 57.19 79 LEU A N 1
ATOM 621 C CA . LEU A 1 79 ? 3.285 10.553 -8.964 1.00 57.19 79 LEU A CA 1
ATOM 622 C C . LEU A 1 79 ? 4.633 11.226 -8.723 1.00 57.19 79 LEU A C 1
ATOM 624 O O . LEU A 1 79 ? 5.264 11.667 -9.693 1.00 57.19 79 LEU A O 1
ATOM 628 N N . PRO A 1 80 ? 5.112 11.303 -7.472 1.00 61.72 80 PRO A N 1
ATOM 629 C CA . PRO A 1 80 ? 6.460 11.759 -7.270 1.00 61.72 80 PRO A CA 1
ATOM 630 C C . PRO A 1 80 ? 7.342 10.769 -8.032 1.00 61.72 80 PRO A C 1
ATOM 632 O O . PRO A 1 80 ? 7.158 9.551 -7.945 1.00 61.72 80 PRO A O 1
ATOM 635 N N . ALA A 1 81 ? 8.296 11.280 -8.811 1.00 61.94 81 ALA A N 1
ATOM 636 C CA . ALA A 1 81 ? 9.250 10.474 -9.581 1.00 61.94 81 ALA A CA 1
ATOM 637 C C . ALA A 1 81 ? 10.140 9.564 -8.696 1.00 61.94 81 ALA A C 1
ATOM 639 O O . ALA A 1 81 ? 11.122 8.998 -9.166 1.00 61.94 81 ALA A O 1
ATOM 640 N N . THR A 1 82 ? 9.810 9.462 -7.409 1.00 66.25 82 THR A N 1
ATOM 641 C CA . THR A 1 82 ? 10.559 8.879 -6.309 1.00 66.25 82 THR A CA 1
ATOM 642 C C . THR A 1 82 ? 9.930 7.600 -5.769 1.00 66.25 82 THR A C 1
ATOM 644 O O . THR A 1 82 ? 10.432 7.100 -4.766 1.00 66.25 82 THR A O 1
ATOM 647 N N . VAL A 1 83 ? 8.839 7.076 -6.353 1.00 81.00 83 VAL A N 1
ATOM 648 C CA . VAL A 1 83 ? 8.323 5.751 -5.963 1.00 81.00 83 VAL A CA 1
ATOM 649 C C . VAL A 1 83 ? 9.340 4.694 -6.405 1.00 81.00 83 VAL A C 1
ATOM 651 O O . VAL A 1 83 ? 9.323 4.200 -7.527 1.00 81.00 83 VAL A O 1
ATOM 654 N N . ASN A 1 84 ? 10.279 4.403 -5.512 1.00 86.44 84 ASN A N 1
ATOM 655 C CA . ASN A 1 84 ? 11.353 3.444 -5.725 1.00 86.44 84 ASN A CA 1
ATOM 656 C C . ASN A 1 84 ? 10.929 2.048 -5.258 1.00 86.44 84 ASN A C 1
ATOM 658 O O . ASN A 1 84 ? 9.941 1.890 -4.539 1.00 86.44 84 ASN A O 1
ATOM 662 N N . ALA A 1 85 ? 11.717 1.040 -5.631 1.00 87.12 85 ALA A N 1
ATOM 663 C CA . ALA A 1 85 ? 11.495 -0.346 -5.234 1.00 87.12 85 ALA A CA 1
ATOM 664 C C . ALA A 1 85 ? 11.356 -0.507 -3.708 1.00 87.12 85 ALA A C 1
ATOM 666 O O . ALA A 1 85 ? 10.476 -1.234 -3.266 1.00 87.12 85 ALA A O 1
ATOM 667 N N . ASP A 1 86 ? 12.128 0.236 -2.910 1.00 88.19 86 ASP A N 1
ATOM 668 C CA . ASP A 1 86 ? 12.062 0.178 -1.441 1.00 88.19 86 ASP A CA 1
ATOM 669 C C . ASP A 1 86 ? 10.713 0.644 -0.893 1.00 88.19 86 ASP A C 1
ATOM 671 O O . ASP A 1 86 ? 10.112 -0.032 -0.069 1.00 88.19 86 ASP A O 1
ATOM 675 N N . ILE A 1 87 ? 10.168 1.739 -1.429 1.00 91.06 87 ILE A N 1
ATOM 676 C CA . ILE A 1 87 ? 8.841 2.235 -1.039 1.00 91.06 87 ILE A CA 1
ATOM 677 C C . ILE A 1 87 ? 7.765 1.192 -1.358 1.00 91.06 87 ILE A C 1
ATOM 679 O O . ILE A 1 87 ? 6.827 1.004 -0.586 1.00 91.06 87 ILE A O 1
ATOM 683 N N . ILE A 1 88 ? 7.903 0.504 -2.494 1.00 91.44 88 ILE A N 1
ATOM 684 C CA . ILE A 1 88 ? 6.982 -0.559 -2.897 1.00 91.44 88 ILE A CA 1
ATOM 685 C C . ILE A 1 88 ? 7.117 -1.762 -1.956 1.00 91.44 88 ILE A C 1
ATOM 687 O O . ILE A 1 88 ? 6.092 -2.256 -1.494 1.00 91.44 88 ILE A O 1
ATOM 691 N N . ARG A 1 89 ? 8.348 -2.190 -1.631 1.00 90.25 89 ARG A N 1
ATOM 692 C CA . ARG A 1 89 ? 8.625 -3.276 -0.671 1.00 90.25 89 ARG A CA 1
ATOM 693 C C . ARG A 1 89 ? 7.999 -2.985 0.692 1.00 90.25 89 ARG A C 1
ATOM 695 O O . ARG A 1 89 ? 7.347 -3.859 1.246 1.00 90.25 89 ARG A O 1
ATOM 702 N N . SER A 1 90 ? 8.149 -1.759 1.189 1.00 91.69 90 SER A N 1
ATOM 703 C CA . SER A 1 90 ? 7.620 -1.345 2.489 1.00 91.69 90 SER A CA 1
ATOM 704 C C . SER A 1 90 ? 6.094 -1.226 2.496 1.00 91.69 90 SER A C 1
ATOM 706 O O . SER A 1 90 ? 5.426 -1.735 3.391 1.00 91.69 90 SER A O 1
ATOM 708 N N . ALA A 1 91 ? 5.507 -0.549 1.503 1.00 93.94 91 ALA A N 1
ATOM 709 C CA . ALA A 1 91 ? 4.105 -0.141 1.578 1.00 93.94 91 ALA A CA 1
ATOM 710 C C . ALA A 1 91 ? 3.115 -1.119 0.937 1.00 93.94 91 ALA A C 1
ATOM 712 O O . ALA A 1 91 ? 1.964 -1.177 1.374 1.00 93.94 91 ALA A O 1
ATOM 713 N N . LEU A 1 92 ? 3.511 -1.863 -0.104 1.00 93.31 92 LEU A N 1
ATOM 714 C CA . LEU A 1 92 ? 2.588 -2.743 -0.826 1.00 93.31 92 LEU A CA 1
ATOM 715 C C . LEU A 1 92 ? 2.052 -3.887 0.053 1.00 93.31 92 LEU A C 1
ATOM 717 O O . LEU A 1 92 ? 0.832 -4.060 0.061 1.00 93.31 92 LEU A O 1
ATOM 721 N N . PRO A 1 93 ? 2.873 -4.619 0.836 1.00 91.94 93 PRO A N 1
ATOM 722 C CA . PRO A 1 93 ? 2.367 -5.686 1.703 1.00 91.94 93 PRO A CA 1
ATOM 723 C C . PRO A 1 93 ? 1.361 -5.167 2.735 1.00 91.94 93 PRO A C 1
ATOM 725 O O . PRO A 1 93 ? 0.292 -5.749 2.913 1.00 91.94 93 PRO A O 1
ATOM 728 N N . ILE A 1 94 ? 1.657 -4.015 3.349 1.00 94.38 94 ILE A N 1
ATOM 729 C CA . ILE A 1 94 ? 0.779 -3.353 4.325 1.00 94.38 94 ILE A CA 1
ATOM 730 C C . ILE A 1 94 ? -0.540 -2.942 3.658 1.00 94.38 94 ILE A C 1
ATOM 732 O O . ILE A 1 94 ? -1.620 -3.189 4.197 1.00 94.38 94 ILE A O 1
ATOM 736 N N . ALA A 1 95 ? -0.469 -2.353 2.460 1.00 95.06 95 ALA A N 1
ATOM 737 C CA . ALA A 1 95 ? -1.648 -1.949 1.706 1.00 95.06 95 ALA A CA 1
ATOM 738 C C . ALA A 1 95 ? -2.531 -3.141 1.327 1.00 95.06 95 ALA A C 1
ATOM 740 O O . ALA A 1 95 ? -3.752 -3.016 1.373 1.00 95.06 95 ALA A O 1
ATOM 741 N N . VAL A 1 96 ? -1.947 -4.287 0.977 1.00 92.19 96 VAL A N 1
ATOM 742 C CA . VAL A 1 96 ? -2.726 -5.495 0.685 1.00 92.19 96 VAL A CA 1
ATOM 743 C C . VAL A 1 96 ? -3.341 -6.065 1.962 1.00 92.19 96 VAL A C 1
ATOM 745 O O . VAL A 1 96 ? -4.547 -6.295 1.994 1.00 92.19 96 VAL A O 1
ATOM 748 N N . HIS A 1 97 ? -2.558 -6.202 3.035 1.00 92.88 97 HIS A N 1
ATOM 749 C CA . HIS A 1 97 ? -3.033 -6.731 4.315 1.00 92.88 97 HIS A CA 1
ATOM 750 C C . HIS A 1 97 ? -4.228 -5.939 4.867 1.00 92.88 97 HIS A C 1
ATOM 752 O O . HIS A 1 97 ? -5.246 -6.514 5.248 1.00 92.88 97 HIS A O 1
ATOM 758 N N . TYR A 1 98 ? -4.143 -4.606 4.844 1.00 94.75 98 TYR A N 1
ATOM 759 C CA . TYR A 1 98 ? -5.226 -3.728 5.286 1.00 94.75 98 TYR A CA 1
ATOM 760 C C . TYR A 1 98 ? -6.239 -3.390 4.183 1.00 94.75 98 TYR A C 1
ATOM 762 O O . TYR A 1 98 ? -7.110 -2.550 4.405 1.00 94.75 98 TYR A O 1
ATOM 770 N N . GLN A 1 99 ? -6.175 -4.018 3.007 1.00 94.75 99 GLN A N 1
ATOM 771 C CA . GLN A 1 99 ? -7.118 -3.807 1.897 1.00 94.75 99 GLN A CA 1
ATOM 772 C C . GLN A 1 99 ? -7.273 -2.328 1.496 1.00 94.75 99 GLN A C 1
ATOM 774 O O . GLN A 1 99 ? -8.371 -1.799 1.308 1.00 94.75 99 GLN A O 1
ATOM 779 N N . VAL A 1 100 ? -6.148 -1.625 1.396 1.00 95.75 100 VAL A N 1
ATOM 780 C CA . VAL A 1 100 ? -6.082 -0.207 1.039 1.00 95.75 100 VAL A CA 1
ATOM 781 C C . VAL A 1 100 ? -5.948 -0.070 -0.476 1.00 95.75 100 VAL A C 1
ATOM 783 O O . VAL A 1 100 ? -4.881 0.219 -1.027 1.00 95.75 100 VAL A O 1
ATOM 786 N N . ASP A 1 101 ? -7.073 -0.253 -1.166 1.00 93.19 101 ASP A N 1
ATOM 787 C CA . ASP A 1 101 ? -7.147 -0.299 -2.632 1.00 93.19 101 ASP A CA 1
ATOM 788 C C . ASP A 1 101 ? -6.532 0.913 -3.328 1.00 93.19 101 ASP A C 1
ATOM 790 O O . ASP A 1 101 ? -5.966 0.791 -4.414 1.00 93.19 101 ASP A O 1
ATOM 794 N N . ARG A 1 102 ? -6.660 2.106 -2.737 1.00 91.81 102 ARG A N 1
ATOM 795 C CA . ARG A 1 102 ? -6.122 3.337 -3.333 1.00 91.81 102 ARG A CA 1
ATOM 796 C C . ARG A 1 102 ? -4.602 3.293 -3.431 1.00 91.81 102 ARG A C 1
ATOM 798 O O . ARG A 1 102 ? -4.065 3.625 -4.484 1.00 91.81 102 ARG A O 1
ATOM 805 N N . VAL A 1 103 ? -3.929 2.832 -2.377 1.00 92.69 103 VAL A N 1
ATOM 806 C CA . VAL A 1 103 ? -2.467 2.688 -2.347 1.00 92.69 103 VAL A CA 1
ATOM 807 C C . VAL A 1 103 ? -2.031 1.553 -3.273 1.00 92.69 103 VAL A C 1
ATOM 809 O O . VAL A 1 103 ? -1.132 1.758 -4.086 1.00 92.69 103 VAL A O 1
ATOM 812 N N . LYS A 1 104 ? -2.732 0.407 -3.258 1.00 91.50 104 LYS A N 1
ATOM 813 C CA . LYS A 1 104 ? -2.481 -0.709 -4.192 1.00 91.50 104 LYS A CA 1
ATOM 814 C C . LYS A 1 104 ? -2.568 -0.241 -5.649 1.00 91.50 104 LYS A C 1
ATOM 816 O O . LYS A 1 104 ? -1.619 -0.394 -6.413 1.00 91.50 104 LYS A O 1
ATOM 821 N N . LYS A 1 105 ? -3.672 0.407 -6.039 1.00 90.44 105 LYS A N 1
ATOM 822 C CA . LYS A 1 105 ? -3.874 0.934 -7.402 1.00 90.44 105 LYS A CA 1
ATOM 823 C C . LYS A 1 105 ? -2.840 1.993 -7.773 1.00 90.44 105 LYS A C 1
ATOM 825 O O . LYS A 1 105 ? -2.385 2.004 -8.914 1.00 90.44 105 LYS A O 1
ATOM 830 N N . PHE A 1 106 ? -2.459 2.855 -6.832 1.00 89.31 106 PHE A N 1
ATOM 831 C CA . PHE A 1 106 ? -1.426 3.866 -7.041 1.00 89.31 106 PHE A CA 1
ATOM 832 C C . PHE A 1 106 ? -0.064 3.231 -7.357 1.00 89.31 106 PHE A C 1
ATOM 834 O O . PHE A 1 106 ? 0.533 3.546 -8.387 1.00 89.31 106 PHE A O 1
ATOM 841 N N . ILE A 1 107 ? 0.378 2.276 -6.532 1.00 89.88 107 ILE A N 1
ATOM 842 C CA . ILE A 1 107 ? 1.630 1.533 -6.729 1.00 89.88 107 ILE A CA 1
ATOM 843 C C . ILE A 1 107 ? 1.600 0.772 -8.060 1.00 89.88 107 ILE A C 1
ATOM 845 O O . ILE A 1 107 ? 2.509 0.917 -8.876 1.00 89.88 107 ILE A O 1
ATOM 849 N N . LEU A 1 108 ? 0.531 0.021 -8.337 1.00 87.44 108 LEU A N 1
ATOM 850 C CA . LEU A 1 108 ? 0.410 -0.754 -9.576 1.00 87.44 108 LEU A CA 1
ATOM 851 C C . LEU A 1 108 ? 0.359 0.142 -10.823 1.00 87.44 108 LEU A C 1
ATOM 853 O O . LEU A 1 108 ? 0.937 -0.196 -11.855 1.00 87.44 108 LEU A O 1
ATOM 857 N N . SER A 1 109 ? -0.291 1.306 -10.742 1.00 87.38 109 SER A N 1
ATOM 858 C CA . SER A 1 109 ? -0.279 2.298 -11.822 1.00 87.38 109 SER A CA 1
ATOM 859 C C . SER A 1 109 ? 1.136 2.812 -12.088 1.00 87.38 109 SER A C 1
ATOM 861 O O . SER A 1 109 ? 1.544 2.890 -13.247 1.00 87.38 109 SER A O 1
ATOM 863 N N . HIS A 1 110 ? 1.910 3.104 -11.037 1.00 85.50 110 HIS A N 1
ATOM 864 C CA . HIS A 1 110 ? 3.312 3.495 -11.176 1.00 85.50 110 HIS A CA 1
ATOM 865 C C . HIS A 1 110 ? 4.134 2.406 -11.870 1.00 85.50 110 HIS A C 1
ATOM 867 O O . HIS A 1 110 ? 4.828 2.666 -12.851 1.00 85.50 110 HIS A O 1
ATOM 873 N N . VAL A 1 111 ? 3.994 1.164 -11.411 1.00 85.06 111 VAL A N 1
ATOM 874 C CA . VAL A 1 111 ? 4.708 0.001 -11.951 1.00 85.06 111 VAL A CA 1
ATOM 875 C C . VAL A 1 111 ? 4.381 -0.201 -13.430 1.00 85.06 111 VAL A C 1
ATOM 877 O O . VAL A 1 111 ? 5.286 -0.417 -14.233 1.00 85.06 111 VAL A O 1
ATOM 880 N N . ARG A 1 112 ? 3.112 -0.047 -13.831 1.00 83.00 112 ARG A N 1
ATOM 881 C CA . ARG A 1 112 ? 2.703 -0.096 -15.246 1.00 83.00 112 ARG A CA 1
ATOM 882 C C . ARG A 1 112 ? 3.320 1.031 -16.070 1.00 83.00 112 ARG A C 1
ATOM 884 O O . ARG A 1 112 ? 3.764 0.779 -17.187 1.00 83.00 112 ARG A O 1
ATOM 891 N N . GLN A 1 113 ? 3.377 2.255 -15.541 1.00 83.81 113 GLN A N 1
ATOM 892 C CA . GLN A 1 113 ? 4.021 3.381 -16.228 1.00 83.81 113 GLN A CA 1
ATOM 893 C C . GLN A 1 113 ? 5.524 3.144 -16.416 1.00 83.81 113 GLN A C 1
ATOM 895 O O . GLN A 1 113 ? 6.060 3.393 -17.497 1.00 83.81 113 GLN A O 1
ATOM 900 N N . VAL A 1 114 ? 6.199 2.627 -15.388 1.00 82.25 114 VAL A N 1
ATOM 901 C CA . VAL A 1 114 ? 7.621 2.267 -15.435 1.00 82.25 114 VAL A CA 1
ATOM 902 C C . VAL A 1 114 ? 7.858 1.109 -16.412 1.00 82.25 114 VAL A C 1
ATOM 904 O O . VAL A 1 114 ? 8.753 1.189 -17.253 1.00 82.25 114 VAL A O 1
ATOM 907 N N . GLY A 1 115 ? 7.006 0.081 -16.384 1.00 76.62 115 GLY A N 1
ATOM 908 C CA . GLY A 1 115 ? 7.037 -1.047 -17.316 1.00 76.62 115 GLY A CA 1
ATOM 909 C C . GLY A 1 115 ? 6.802 -0.630 -18.770 1.00 76.62 115 GLY A C 1
ATOM 910 O O . GLY A 1 115 ? 7.499 -1.102 -19.661 1.00 76.62 115 GLY A O 1
ATOM 911 N N . GLY A 1 116 ? 5.906 0.326 -19.031 1.00 78.56 116 GLY A N 1
ATOM 912 C CA . GLY A 1 116 ? 5.707 0.884 -20.374 1.00 78.56 116 GLY A CA 1
ATOM 913 C C . GLY A 1 116 ? 6.954 1.585 -20.926 1.00 78.56 116 GLY A C 1
ATOM 914 O O . GLY A 1 116 ? 7.236 1.511 -22.122 1.00 78.56 116 GLY A O 1
ATOM 915 N N . ARG A 1 117 ? 7.761 2.207 -20.055 1.00 72.44 117 ARG A N 1
ATOM 916 C CA . ARG A 1 117 ? 9.040 2.837 -20.434 1.00 72.44 117 ARG A CA 1
ATOM 917 C C . ARG A 1 117 ? 10.172 1.829 -20.655 1.00 72.44 117 ARG A C 1
ATOM 919 O O . ARG A 1 117 ? 11.177 2.185 -21.270 1.00 72.44 117 ARG A O 1
ATOM 926 N N . TYR A 1 118 ? 10.012 0.575 -20.226 1.00 68.75 118 TYR A N 1
ATOM 927 C CA . TYR A 1 118 ? 11.025 -0.473 -20.382 1.00 68.75 118 TYR A CA 1
ATOM 928 C C . TYR A 1 118 ? 11.423 -0.703 -21.848 1.00 68.75 118 TYR A C 1
ATOM 930 O O . TYR A 1 118 ? 12.595 -0.933 -22.141 1.00 68.75 118 TYR A O 1
ATOM 938 N N . SER A 1 119 ? 10.474 -0.588 -22.784 1.00 69.69 119 SER A N 1
ATOM 939 C CA . SER A 1 119 ? 10.725 -0.862 -24.205 1.00 69.69 119 SER A CA 1
ATOM 940 C C . SER A 1 119 ? 11.535 0.224 -24.931 1.00 69.69 119 SER A C 1
ATOM 942 O O . SER A 1 119 ? 11.987 -0.029 -26.045 1.00 69.69 119 SER A O 1
ATOM 944 N N . GLY A 1 120 ? 11.715 1.416 -24.345 1.00 74.88 120 GLY A N 1
ATOM 945 C CA . GLY A 1 120 ? 12.359 2.557 -25.017 1.00 74.88 120 GLY A CA 1
ATOM 946 C C . GLY A 1 120 ? 13.378 3.339 -24.182 1.00 74.88 120 GLY A C 1
ATOM 947 O O . GLY A 1 120 ? 13.930 4.319 -24.673 1.00 74.88 120 GLY A O 1
ATOM 948 N N . GLY A 1 121 ? 13.617 2.945 -22.927 1.00 76.81 121 GLY A N 1
ATOM 949 C CA . GLY A 1 121 ? 14.502 3.654 -21.998 1.00 76.81 121 GLY A CA 1
ATOM 950 C C . GLY A 1 121 ? 15.986 3.277 -22.096 1.00 76.81 121 GLY A C 1
ATOM 951 O O . GLY A 1 121 ? 16.372 2.267 -22.693 1.00 76.81 121 GLY A O 1
ATOM 952 N N . SER A 1 122 ? 16.835 4.072 -21.435 1.00 82.25 122 SER A N 1
ATOM 953 C CA . SER A 1 122 ? 18.262 3.768 -21.271 1.00 82.25 122 SER A CA 1
ATOM 954 C C . SER A 1 122 ? 18.465 2.429 -20.544 1.00 82.25 122 SER A C 1
ATOM 956 O O . SER A 1 122 ? 17.593 1.959 -19.814 1.00 82.25 122 SER A O 1
ATOM 958 N N . ALA A 1 123 ? 19.638 1.799 -20.684 1.00 81.06 123 ALA A N 1
ATOM 959 C CA . ALA A 1 123 ? 19.988 0.594 -19.917 1.00 81.06 123 ALA A CA 1
ATOM 960 C C . ALA A 1 123 ? 19.816 0.793 -18.396 1.00 81.06 123 ALA A C 1
ATOM 962 O O . ALA A 1 123 ? 19.360 -0.112 -17.698 1.00 81.06 123 ALA A O 1
ATOM 963 N N . LYS A 1 124 ? 20.100 2.005 -17.898 1.00 80.88 124 LYS A N 1
ATOM 964 C CA . LYS A 1 124 ? 19.905 2.375 -16.489 1.00 80.88 124 LYS A CA 1
ATOM 965 C C . LYS A 1 124 ? 18.425 2.411 -16.090 1.00 80.88 124 LYS A C 1
ATOM 967 O O . LYS A 1 124 ? 18.080 1.946 -15.007 1.00 80.88 124 LYS A O 1
ATOM 972 N N . ASP A 1 125 ? 17.559 2.914 -16.966 1.00 79.44 125 ASP A N 1
ATOM 973 C CA . ASP A 1 125 ? 16.112 2.985 -16.721 1.00 79.44 125 ASP A CA 1
ATOM 974 C C . ASP A 1 125 ? 15.484 1.591 -16.753 1.00 79.44 125 ASP A C 1
ATOM 976 O O . ASP A 1 125 ? 14.628 1.270 -15.932 1.00 79.44 125 ASP A O 1
ATOM 980 N N . ARG A 1 126 ? 15.972 0.730 -17.654 1.00 78.69 126 ARG A N 1
ATOM 981 C CA . ARG A 1 126 ? 15.553 -0.672 -17.744 1.00 78.69 126 ARG A CA 1
ATOM 982 C C . ARG A 1 126 ? 15.902 -1.462 -16.486 1.00 78.69 126 ARG A C 1
ATOM 984 O O . ARG A 1 126 ? 15.054 -2.201 -16.007 1.00 78.69 126 ARG A O 1
ATOM 991 N N . SER A 1 127 ? 17.101 -1.280 -15.929 1.00 80.88 127 SER A N 1
ATOM 992 C CA . SER A 1 127 ? 17.503 -1.945 -14.680 1.00 80.88 127 SER A CA 1
ATOM 993 C C . SER A 1 127 ? 16.590 -1.563 -13.505 1.00 80.88 127 SER A C 1
ATOM 995 O O . SER A 1 127 ? 16.036 -2.436 -12.841 1.00 80.88 127 SER A O 1
ATOM 997 N N . LYS A 1 128 ? 16.316 -0.263 -13.326 1.00 78.94 128 LYS A N 1
ATOM 998 C CA . LYS A 1 128 ? 15.380 0.221 -12.295 1.00 78.94 128 LYS A CA 1
ATOM 999 C C . LYS A 1 128 ? 13.960 -0.315 -12.487 1.00 78.94 128 LYS A C 1
ATOM 1001 O O . LYS A 1 128 ? 13.299 -0.679 -11.520 1.00 78.94 128 LYS A O 1
ATOM 1006 N N . ALA A 1 129 ? 13.493 -0.367 -13.733 1.00 79.50 129 ALA A N 1
ATOM 1007 C CA . ALA A 1 129 ? 12.181 -0.911 -14.053 1.00 79.50 129 ALA A CA 1
ATOM 1008 C C 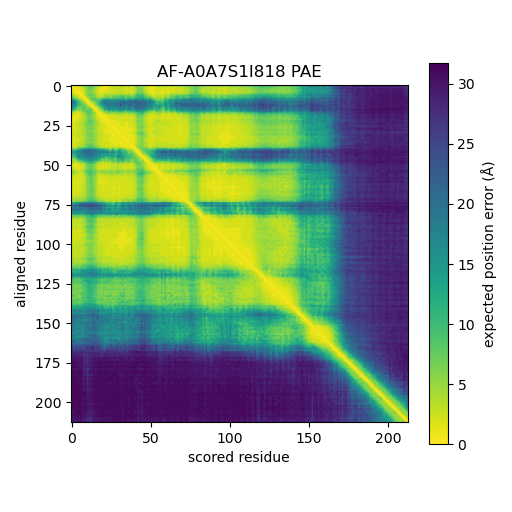. ALA A 1 129 ? 12.071 -2.405 -13.710 1.00 79.50 129 ALA A C 1
ATOM 1010 O O . ALA A 1 129 ? 11.045 -2.826 -13.182 1.00 79.50 129 ALA A O 1
ATOM 1011 N N . LEU A 1 130 ? 13.123 -3.193 -13.962 1.00 80.81 130 LEU A N 1
ATOM 1012 C CA . LEU A 1 130 ? 13.155 -4.612 -13.596 1.00 80.81 130 LEU A CA 1
ATOM 1013 C C . LEU A 1 130 ? 13.114 -4.815 -12.085 1.00 80.81 130 LEU A C 1
ATOM 1015 O O . LEU A 1 130 ? 12.398 -5.697 -11.626 1.00 80.81 130 LEU A O 1
ATOM 1019 N N . GLU A 1 131 ? 13.835 -3.997 -11.318 1.00 83.31 131 GLU A N 1
ATOM 1020 C CA . GLU A 1 131 ? 13.817 -4.095 -9.858 1.00 83.31 131 GLU A CA 1
ATOM 1021 C C . GLU A 1 131 ? 12.405 -3.868 -9.299 1.00 83.31 131 GLU A C 1
ATOM 1023 O O . GLU A 1 131 ? 11.909 -4.662 -8.503 1.00 83.31 131 GLU A O 1
ATOM 1028 N N . VAL A 1 132 ? 11.725 -2.823 -9.777 1.00 82.38 132 VAL A N 1
ATOM 1029 C CA . VAL A 1 132 ? 10.342 -2.512 -9.394 1.00 82.38 132 VAL A CA 1
ATOM 1030 C C . VAL A 1 132 ? 9.387 -3.648 -9.771 1.00 82.38 132 VAL A C 1
ATOM 1032 O O . VAL A 1 132 ? 8.570 -4.062 -8.951 1.00 82.38 132 VAL A O 1
ATOM 1035 N N . LEU A 1 133 ? 9.501 -4.183 -10.990 1.00 80.81 133 LEU A N 1
ATOM 1036 C CA . LEU A 1 133 ? 8.674 -5.302 -11.449 1.00 80.81 133 LEU A CA 1
ATOM 1037 C C . LEU A 1 133 ? 8.910 -6.570 -10.621 1.00 80.81 133 LEU A C 1
ATOM 1039 O O . LEU A 1 133 ? 7.953 -7.259 -10.276 1.00 80.81 133 LEU A O 1
ATOM 1043 N N . TYR A 1 134 ? 10.164 -6.858 -10.270 1.00 82.12 134 TYR A N 1
ATOM 1044 C CA . TYR A 1 134 ? 10.523 -8.013 -9.454 1.00 82.12 134 TYR A CA 1
ATOM 1045 C C . TYR A 1 134 ? 9.928 -7.925 -8.048 1.00 82.12 134 TYR A C 1
ATOM 1047 O O . TYR A 1 134 ? 9.354 -8.895 -7.565 1.00 82.12 134 TYR A O 1
ATOM 1055 N N . VAL A 1 135 ? 10.009 -6.757 -7.405 1.00 81.38 135 VAL A N 1
ATOM 1056 C CA . VAL A 1 135 ? 9.420 -6.542 -6.075 1.00 81.38 135 VAL A CA 1
ATOM 1057 C C . VAL A 1 135 ? 7.922 -6.793 -6.077 1.00 81.38 135 VAL A C 1
ATOM 1059 O O . VAL A 1 135 ? 7.404 -7.441 -5.167 1.00 81.38 135 VAL A O 1
ATOM 1062 N N . VAL A 1 136 ? 7.225 -6.293 -7.096 1.00 79.62 136 VAL A N 1
ATOM 1063 C CA . VAL A 1 136 ? 5.781 -6.496 -7.206 1.00 79.62 136 VAL A CA 1
ATOM 1064 C C . VAL A 1 136 ? 5.474 -7.968 -7.432 1.00 79.62 136 VAL A C 1
ATOM 1066 O O . VAL A 1 136 ? 4.634 -8.503 -6.723 1.00 79.62 136 VAL A O 1
ATOM 1069 N N . ALA A 1 137 ? 6.199 -8.644 -8.325 1.00 77.56 137 ALA A N 1
ATOM 1070 C CA . ALA A 1 137 ? 6.011 -10.071 -8.574 1.00 77.56 137 ALA A CA 1
ATOM 1071 C C . ALA A 1 137 ? 6.287 -10.929 -7.327 1.00 77.56 137 ALA A C 1
ATOM 1073 O O . ALA A 1 137 ? 5.521 -11.840 -7.033 1.00 77.56 137 ALA A O 1
ATOM 1074 N N . ALA A 1 138 ? 7.342 -10.623 -6.566 1.00 78.62 138 ALA A N 1
ATOM 1075 C CA . ALA A 1 138 ? 7.662 -11.321 -5.323 1.00 78.62 138 ALA A CA 1
ATOM 1076 C C . ALA A 1 138 ? 6.582 -11.098 -4.254 1.00 78.62 138 ALA A C 1
ATOM 1078 O O . ALA A 1 138 ? 6.164 -12.040 -3.585 1.00 78.62 138 ALA A O 1
ATOM 1079 N N . THR A 1 139 ? 6.087 -9.862 -4.137 1.00 75.50 139 THR A N 1
ATOM 1080 C CA . THR A 1 139 ? 4.981 -9.536 -3.229 1.00 75.50 139 THR A CA 1
ATOM 1081 C C . THR A 1 139 ? 3.691 -10.228 -3.665 1.00 75.50 139 THR A C 1
ATOM 1083 O O . THR A 1 139 ? 2.989 -10.784 -2.833 1.00 75.50 139 THR A O 1
ATOM 1086 N N . GLU A 1 140 ? 3.382 -10.267 -4.960 1.00 68.94 140 GLU A N 1
ATOM 1087 C CA . GLU A 1 140 ? 2.180 -10.923 -5.484 1.00 68.94 140 GLU A CA 1
ATOM 1088 C C . GLU A 1 140 ? 2.223 -12.442 -5.391 1.00 68.94 140 GLU A C 1
ATOM 1090 O O . GLU A 1 140 ? 1.203 -13.048 -5.093 1.00 68.94 140 GLU A O 1
ATOM 1095 N N . ALA A 1 141 ? 3.388 -13.063 -5.577 1.00 66.19 141 ALA A N 1
ATOM 1096 C CA . ALA A 1 141 ? 3.550 -14.499 -5.364 1.00 66.19 141 ALA A CA 1
ATOM 1097 C C . ALA A 1 141 ? 3.284 -14.905 -3.903 1.00 66.19 141 ALA A C 1
ATOM 1099 O O . ALA A 1 141 ? 2.984 -16.065 -3.632 1.00 66.19 141 ALA A O 1
ATOM 1100 N N . SER A 1 142 ? 3.379 -13.955 -2.967 1.00 62.34 142 SER A N 1
ATOM 1101 C CA . SER A 1 142 ? 3.001 -14.159 -1.566 1.00 62.34 142 SER A CA 1
ATOM 1102 C C . SER A 1 142 ? 1.510 -13.912 -1.287 1.00 62.34 142 SER A C 1
ATOM 1104 O O . SER A 1 142 ? 1.050 -14.167 -0.174 1.00 62.34 142 SER A O 1
ATOM 1106 N N . LEU A 1 143 ? 0.742 -13.444 -2.280 1.00 60.06 143 LEU A N 1
ATOM 1107 C CA . LEU A 1 143 ? -0.702 -13.241 -2.172 1.00 60.06 143 LEU A CA 1
ATOM 1108 C C . LEU A 1 143 ? -1.470 -14.507 -2.584 1.00 60.06 143 LEU A C 1
ATOM 1110 O O . LEU A 1 143 ? -1.049 -15.224 -3.491 1.00 60.06 143 LEU A O 1
ATOM 1114 N N . PRO A 1 144 ? -2.624 -14.790 -1.955 1.00 56.94 144 PRO A N 1
ATOM 1115 C CA . PRO A 1 144 ? -3.485 -15.893 -2.371 1.00 56.94 144 PRO A CA 1
ATOM 1116 C C . PRO A 1 144 ? -3.980 -15.699 -3.819 1.00 56.94 144 PRO A C 1
ATOM 1118 O O . PRO A 1 144 ? -4.290 -14.581 -4.232 1.00 56.94 144 PRO A O 1
ATOM 1121 N N . GLU A 1 145 ? -4.104 -16.801 -4.573 1.00 53.84 145 GLU A N 1
ATOM 1122 C CA . GLU A 1 145 ? -4.361 -16.855 -6.033 1.00 53.84 145 GLU A CA 1
ATOM 1123 C C . GLU A 1 145 ? -5.561 -16.023 -6.537 1.00 53.84 145 GLU A C 1
ATOM 1125 O O . GLU A 1 145 ? -5.653 -15.716 -7.724 1.00 53.84 145 GLU A O 1
ATOM 1130 N N . ALA A 1 146 ? -6.481 -15.622 -5.657 1.00 52.84 146 ALA A N 1
ATOM 1131 C CA . ALA A 1 146 ? -7.682 -14.865 -6.004 1.00 52.84 146 ALA A CA 1
ATOM 1132 C C . ALA A 1 146 ? -7.435 -13.380 -6.356 1.00 52.84 146 ALA A C 1
ATOM 1134 O O . ALA A 1 146 ? -8.346 -12.727 -6.865 1.00 52.84 146 ALA A O 1
ATOM 1135 N N . GLU A 1 147 ? -6.243 -12.829 -6.092 1.00 53.66 147 GLU A N 1
ATOM 1136 C CA . GLU A 1 147 ? -5.957 -11.390 -6.251 1.00 53.66 147 GLU A CA 1
ATOM 1137 C C . GLU A 1 147 ? -4.891 -11.040 -7.302 1.00 53.66 147 GLU A C 1
ATOM 1139 O O . GLU A 1 147 ? -4.398 -9.906 -7.320 1.00 53.66 147 GLU A O 1
ATOM 1144 N N . VAL A 1 148 ? -4.536 -11.975 -8.188 1.00 58.41 148 VAL A N 1
ATOM 1145 C CA . VAL A 1 148 ? -3.525 -11.733 -9.230 1.00 58.41 148 VAL A CA 1
ATOM 1146 C C . VAL A 1 148 ? -4.036 -10.663 -10.209 1.00 58.41 148 VAL A C 1
ATOM 1148 O O . VAL A 1 148 ? -5.078 -10.862 -10.841 1.00 58.41 148 VAL A O 1
ATOM 1151 N N . PRO A 1 149 ? -3.352 -9.513 -10.362 1.00 59.03 149 PRO A N 1
ATOM 1152 C CA . PRO A 1 149 ? -3.754 -8.513 -11.340 1.00 59.03 149 PRO A CA 1
ATOM 1153 C C . PRO A 1 149 ? -3.640 -9.056 -12.761 1.00 59.03 149 PRO A C 1
ATOM 1155 O O . PRO A 1 149 ? -2.698 -9.772 -13.088 1.00 59.03 149 PRO A O 1
ATOM 1158 N N . ASP A 1 150 ? -4.561 -8.642 -13.630 1.00 64.94 150 ASP A N 1
ATOM 1159 C CA . ASP A 1 150 ? -4.479 -8.903 -15.067 1.00 64.94 150 ASP A CA 1
ATOM 1160 C C . ASP A 1 150 ? -3.327 -8.078 -15.671 1.00 64.94 150 ASP A C 1
ATOM 1162 O O . ASP A 1 150 ? -3.485 -6.924 -16.092 1.00 64.94 150 ASP A O 1
ATOM 1166 N N . TRP A 1 151 ? -2.107 -8.611 -15.583 1.00 68.06 151 TRP A N 1
ATOM 1167 C CA . TRP A 1 151 ? -0.939 -8.019 -16.217 1.00 68.06 151 TRP A CA 1
ATOM 1168 C C . TRP A 1 151 ? -0.974 -8.306 -17.713 1.00 68.06 151 TRP A C 1
ATOM 1170 O O . TRP A 1 151 ? -1.286 -9.410 -18.154 1.00 68.06 151 TRP A O 1
ATOM 1180 N N . SER A 1 152 ? -0.586 -7.327 -18.531 1.00 69.56 152 SER A N 1
ATOM 1181 C CA . SER A 1 152 ? -0.453 -7.588 -19.963 1.00 69.56 152 SER A CA 1
ATOM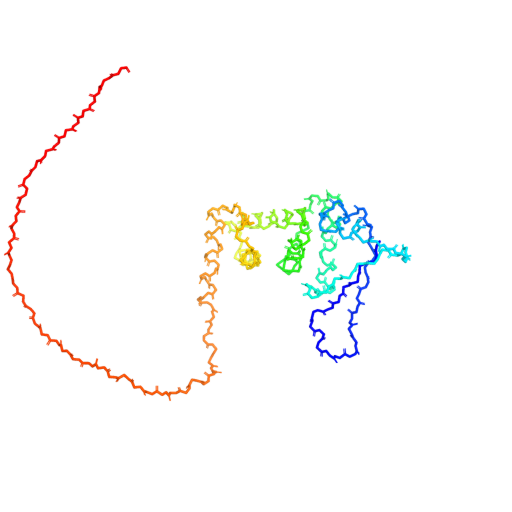 1182 C C . SER A 1 152 ? 0.606 -8.670 -20.206 1.00 69.56 152 SER A C 1
ATOM 1184 O O . SER A 1 152 ? 1.614 -8.740 -19.498 1.00 69.56 152 SER A O 1
ATOM 1186 N N . ASN A 1 153 ? 0.434 -9.471 -21.263 1.00 71.50 153 ASN A N 1
ATOM 1187 C CA . ASN A 1 153 ? 1.412 -10.492 -21.672 1.00 71.50 153 ASN A CA 1
ATOM 1188 C C . ASN A 1 153 ? 2.843 -9.935 -21.807 1.00 71.50 153 ASN A C 1
ATOM 1190 O O . ASN A 1 153 ? 3.817 -10.657 -21.619 1.00 71.50 153 ASN A O 1
ATOM 1194 N N . GLN A 1 154 ? 2.981 -8.640 -22.106 1.00 62.75 154 GLN A N 1
ATOM 1195 C CA . GLN A 1 154 ? 4.271 -7.954 -22.173 1.00 62.75 154 GLN A CA 1
ATOM 1196 C C . GLN A 1 154 ? 4.909 -7.764 -20.792 1.00 62.75 154 GLN A C 1
ATOM 1198 O O . GLN A 1 154 ? 6.120 -7.926 -20.662 1.00 62.75 154 GLN A O 1
ATOM 1203 N N . ILE A 1 155 ? 4.112 -7.455 -19.767 1.00 64.62 155 ILE A N 1
ATOM 1204 C CA . ILE A 1 155 ? 4.586 -7.322 -18.387 1.00 64.62 155 ILE A CA 1
ATOM 1205 C C . ILE A 1 155 ? 4.924 -8.702 -17.820 1.00 64.62 155 ILE A C 1
ATOM 1207 O O . ILE A 1 155 ? 6.008 -8.856 -17.269 1.00 64.62 155 ILE A O 1
ATOM 1211 N N . TYR A 1 156 ? 4.096 -9.725 -18.054 1.00 71.19 156 TYR A N 1
ATOM 1212 C CA . TYR A 1 156 ? 4.446 -11.104 -17.690 1.00 71.19 156 TYR A CA 1
ATOM 1213 C C . TYR A 1 156 ? 5.723 -11.579 -18.384 1.00 71.19 156 TYR A C 1
ATOM 1215 O O . TYR A 1 156 ? 6.592 -12.162 -17.745 1.00 71.19 156 TYR A O 1
ATOM 1223 N N . ALA A 1 157 ? 5.891 -11.293 -19.678 1.00 68.81 157 ALA A N 1
ATOM 1224 C CA . ALA A 1 157 ? 7.124 -11.617 -20.388 1.00 68.81 157 ALA A CA 1
ATOM 1225 C C . ALA A 1 157 ? 8.335 -10.855 -19.826 1.00 68.81 157 ALA A C 1
ATOM 1227 O O . ALA A 1 157 ? 9.425 -11.420 -19.762 1.00 68.81 157 ALA A O 1
ATOM 1228 N N . ALA A 1 158 ? 8.165 -9.597 -19.407 1.00 65.69 158 ALA A N 1
ATOM 1229 C CA . ALA A 1 158 ? 9.220 -8.814 -18.769 1.00 65.69 158 ALA A CA 1
ATOM 1230 C C . ALA A 1 158 ? 9.580 -9.362 -17.379 1.00 65.69 158 ALA A C 1
ATOM 1232 O O . ALA A 1 158 ? 10.763 -9.518 -17.096 1.00 65.69 158 ALA A O 1
ATOM 1233 N N . ILE A 1 159 ? 8.586 -9.713 -16.558 1.00 65.19 159 ILE A N 1
ATOM 1234 C CA . ILE A 1 159 ? 8.767 -10.341 -15.242 1.00 65.19 159 ILE A CA 1
ATOM 1235 C C . ILE A 1 159 ? 9.459 -11.698 -15.398 1.00 65.19 159 ILE A C 1
ATOM 1237 O O . ILE A 1 159 ? 10.490 -11.928 -14.777 1.00 65.19 159 ILE A O 1
ATOM 1241 N N . ASN A 1 160 ? 8.969 -12.563 -16.289 1.00 70.00 160 ASN A N 1
ATOM 1242 C CA . ASN A 1 160 ? 9.580 -13.866 -16.548 1.00 70.00 160 ASN A CA 1
ATOM 1243 C C . ASN A 1 160 ? 11.025 -13.710 -17.039 1.00 70.00 160 ASN A C 1
ATOM 1245 O O . ASN A 1 160 ? 11.920 -14.365 -16.517 1.00 70.00 160 ASN A O 1
ATOM 1249 N N . ARG A 1 161 ? 11.297 -12.791 -17.977 1.00 63.88 161 ARG A N 1
ATOM 1250 C CA . ARG A 1 161 ? 12.676 -12.489 -18.401 1.00 63.88 161 ARG A CA 1
ATOM 1251 C C . ARG A 1 161 ? 13.538 -11.967 -17.255 1.00 63.88 161 ARG A C 1
ATOM 1253 O O . ARG A 1 161 ? 14.699 -12.343 -17.187 1.00 63.88 161 ARG A O 1
ATOM 1260 N N . ALA A 1 162 ? 12.995 -11.144 -16.360 1.00 56.69 162 ALA A N 1
ATOM 1261 C CA . ALA A 1 162 ? 13.712 -10.676 -15.176 1.00 56.69 162 ALA A CA 1
ATOM 1262 C C . ALA A 1 162 ? 14.109 -11.850 -14.270 1.00 56.69 162 ALA A C 1
ATOM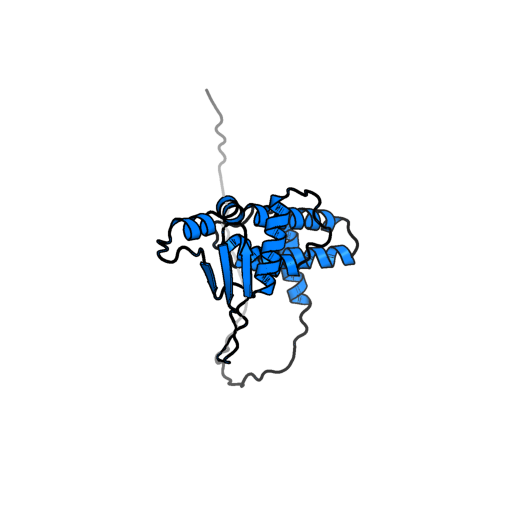 1264 O O . ALA A 1 162 ? 15.270 -11.960 -13.887 1.00 56.69 162 ALA A O 1
ATOM 1265 N N . ILE A 1 163 ? 13.161 -12.749 -13.990 1.00 60.00 163 ILE A N 1
ATOM 1266 C CA . ILE A 1 163 ? 13.366 -13.943 -13.161 1.00 60.00 163 ILE A CA 1
ATOM 1267 C C . ILE A 1 163 ? 14.447 -14.845 -13.777 1.00 60.00 163 ILE A C 1
ATOM 1269 O O . ILE A 1 163 ? 15.375 -15.257 -13.082 1.00 60.00 163 ILE A O 1
ATOM 1273 N N . PHE A 1 164 ? 14.393 -15.091 -15.091 1.00 54.59 164 PHE A N 1
ATOM 1274 C CA . PHE A 1 164 ? 15.387 -15.919 -15.781 1.00 54.59 164 PHE A CA 1
ATOM 1275 C C . PHE A 1 164 ? 16.764 -15.242 -15.910 1.00 54.59 164 PHE A C 1
ATOM 1277 O O . PHE A 1 164 ? 17.777 -15.908 -15.717 1.00 54.59 164 PHE A O 1
ATOM 1284 N N . CYS A 1 165 ? 16.839 -13.926 -16.148 1.00 46.28 165 CYS A N 1
ATOM 1285 C CA . CYS A 1 165 ? 18.118 -13.205 -16.224 1.00 46.28 165 CYS A CA 1
ATOM 1286 C C . CYS A 1 165 ? 18.851 -13.122 -14.875 1.00 46.28 165 CYS A C 1
ATOM 1288 O O . CYS A 1 165 ? 20.077 -13.053 -14.854 1.00 46.28 165 CYS A O 1
ATOM 1290 N N . VAL A 1 166 ? 18.139 -13.126 -13.743 1.00 45.16 166 VAL A N 1
ATOM 1291 C CA . VAL A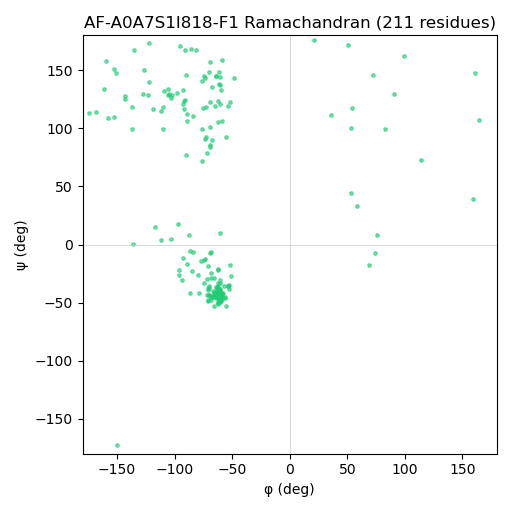 1 166 ? 18.776 -13.158 -12.414 1.00 45.16 166 VAL A CA 1
ATOM 1292 C C . VAL A 1 166 ? 19.339 -14.548 -12.107 1.00 45.16 166 VAL A C 1
ATOM 1294 O O . VAL A 1 166 ? 20.411 -14.643 -11.513 1.00 45.16 166 VAL A O 1
ATOM 1297 N N . SER A 1 167 ? 18.695 -15.618 -12.590 1.00 42.06 167 SER A N 1
ATOM 1298 C CA . SER A 1 167 ? 19.202 -16.991 -12.448 1.00 42.06 167 SER A CA 1
ATOM 1299 C C . SER A 1 167 ? 20.549 -17.223 -13.149 1.00 42.06 167 SER A C 1
ATOM 1301 O O . SER A 1 167 ? 21.270 -18.141 -12.769 1.00 42.06 167 SER A O 1
ATOM 1303 N N . GLU A 1 168 ? 20.907 -16.403 -14.141 1.00 41.38 168 GLU A N 1
ATOM 1304 C CA . GLU A 1 168 ? 22.200 -16.464 -14.844 1.00 41.38 168 GLU A CA 1
ATOM 1305 C C . GLU A 1 168 ? 23.269 -15.531 -14.237 1.00 41.38 168 GLU A C 1
ATOM 1307 O O . GLU A 1 168 ? 24.450 -15.656 -14.557 1.00 41.38 168 GLU A O 1
ATOM 1312 N N . CYS A 1 169 ? 22.886 -14.620 -13.334 1.00 33.31 169 CYS A N 1
ATOM 1313 C CA . CYS A 1 169 ? 23.773 -13.613 -12.735 1.00 33.31 169 CYS A CA 1
ATOM 1314 C C . CYS A 1 169 ? 24.218 -13.929 -11.294 1.00 33.31 169 CYS A C 1
ATOM 1316 O O . CYS A 1 169 ? 24.907 -13.109 -10.686 1.00 33.31 169 CYS A O 1
ATOM 1318 N N . VAL A 1 170 ? 23.868 -15.095 -10.736 1.00 36.25 170 VAL A N 1
ATOM 1319 C CA . VAL A 1 170 ? 24.414 -15.563 -9.450 1.00 36.25 170 VAL A CA 1
ATOM 1320 C C . VAL A 1 170 ? 25.690 -16.371 -9.725 1.00 36.25 170 VAL A C 1
ATOM 1322 O O . VAL A 1 170 ? 25.591 -17.501 -10.206 1.00 36.25 170 VAL A O 1
ATOM 1325 N N . PRO A 1 171 ? 26.903 -15.851 -9.447 1.00 33.50 171 PRO A N 1
ATOM 1326 C CA . PRO A 1 171 ? 28.092 -16.693 -9.461 1.00 33.50 171 PRO A CA 1
ATOM 1327 C C . PRO A 1 171 ? 27.963 -17.758 -8.360 1.00 33.50 171 PRO A C 1
ATOM 1329 O O . PRO A 1 171 ? 27.422 -17.460 -7.291 1.00 33.50 171 PRO A O 1
ATOM 1332 N N . PRO A 1 172 ? 28.467 -18.988 -8.569 1.00 35.41 172 PRO A N 1
ATOM 1333 C CA . PRO A 1 172 ? 28.477 -19.996 -7.522 1.00 35.41 172 PRO A CA 1
ATOM 1334 C C . PRO A 1 172 ? 29.349 -19.487 -6.372 1.00 35.41 172 PRO A C 1
ATOM 1336 O O . PRO A 1 172 ? 30.577 -19.455 -6.468 1.00 35.41 172 PRO A O 1
ATOM 1339 N N . VAL A 1 173 ? 28.716 -19.061 -5.279 1.00 39.12 173 VAL A N 1
ATOM 1340 C CA . VAL A 1 173 ? 29.414 -18.801 -4.023 1.00 39.12 173 VAL A CA 1
ATOM 1341 C C . VAL A 1 173 ? 29.848 -20.163 -3.501 1.00 39.12 173 VAL A C 1
ATOM 1343 O O . VAL A 1 173 ? 29.045 -20.961 -3.020 1.00 39.12 173 VAL A O 1
ATOM 1346 N N . GLY A 1 174 ? 31.126 -20.468 -3.700 1.00 37.03 174 GLY A N 1
ATOM 1347 C CA . GLY A 1 174 ? 31.750 -21.663 -3.169 1.00 37.03 174 GLY A CA 1
ATOM 1348 C C . GLY A 1 174 ? 31.705 -21.674 -1.643 1.00 37.03 174 GLY A C 1
ATOM 1349 O O . GLY A 1 174 ? 31.997 -20.670 -0.998 1.00 37.03 174 GLY A O 1
ATOM 1350 N N . GLY A 1 175 ? 31.410 -22.852 -1.093 1.00 36.47 175 GLY A N 1
ATOM 1351 C CA . GLY A 1 175 ? 31.750 -23.201 0.282 1.00 36.47 175 GLY A CA 1
ATOM 1352 C C . GLY A 1 175 ? 30.569 -23.397 1.223 1.00 36.47 175 GLY A C 1
ATOM 1353 O O . GLY A 1 175 ? 30.410 -22.629 2.161 1.00 36.47 175 GLY A O 1
ATOM 1354 N N . PHE A 1 176 ? 29.831 -24.497 1.069 1.00 31.58 176 PHE A N 1
ATOM 1355 C CA . PHE A 1 176 ? 29.368 -25.251 2.236 1.00 31.58 176 PHE A CA 1
ATOM 1356 C C . PHE A 1 176 ? 29.397 -26.752 1.921 1.00 31.58 176 PHE A C 1
ATOM 1358 O O . PHE A 1 176 ? 28.951 -27.199 0.866 1.00 31.58 176 PHE A O 1
ATOM 1365 N N . LEU A 1 177 ? 30.046 -27.501 2.810 1.00 35.38 177 LEU A N 1
ATOM 1366 C CA . LEU A 1 177 ? 30.443 -28.899 2.666 1.00 35.38 177 LEU A CA 1
ATOM 1367 C C . LEU A 1 177 ? 29.233 -29.832 2.505 1.00 35.38 177 LEU A C 1
ATOM 1369 O O . LEU A 1 177 ? 28.392 -29.919 3.396 1.00 35.38 177 LEU A O 1
ATOM 1373 N N . VAL A 1 178 ? 29.209 -30.599 1.415 1.00 35.69 178 VAL A N 1
ATOM 1374 C CA . VAL A 1 178 ? 28.401 -31.821 1.298 1.00 35.69 178 VAL A CA 1
ATOM 1375 C C . VAL A 1 178 ? 29.281 -32.992 1.745 1.00 35.69 178 VAL A C 1
ATOM 1377 O O . VAL A 1 178 ? 30.361 -33.168 1.174 1.00 35.69 178 VAL A O 1
ATOM 1380 N N . PRO A 1 179 ? 28.886 -33.811 2.737 1.00 35.12 179 PRO A N 1
ATOM 1381 C CA . PRO A 1 179 ? 29.590 -35.053 2.992 1.00 35.12 179 PRO A CA 1
ATOM 1382 C C . PRO A 1 179 ? 29.265 -36.045 1.871 1.00 35.12 179 PRO A C 1
ATOM 1384 O O . PRO A 1 179 ? 28.116 -36.437 1.670 1.00 35.12 179 PRO A O 1
ATOM 1387 N N . SER A 1 180 ? 30.306 -36.458 1.149 1.00 36.66 180 SER A N 1
ATOM 1388 C CA . SER A 1 180 ? 30.292 -37.653 0.311 1.00 36.66 180 SER A CA 1
ATOM 1389 C C . SER A 1 180 ? 29.807 -38.854 1.119 1.00 36.66 180 SER A C 1
ATOM 1391 O O . SER A 1 180 ? 30.444 -39.247 2.095 1.00 36.66 180 SER A O 1
ATOM 1393 N N . SER A 1 181 ? 28.749 -39.505 0.649 1.00 33.78 181 SER A N 1
ATOM 1394 C CA . SER A 1 181 ? 28.593 -40.939 0.855 1.00 33.78 181 SER A CA 1
ATOM 1395 C C . SER A 1 181 ? 28.108 -41.578 -0.437 1.00 33.78 181 SER A C 1
ATOM 1397 O O . SER A 1 181 ? 27.084 -41.208 -1.008 1.00 33.78 181 SER A O 1
ATOM 1399 N N . ALA A 1 182 ? 28.948 -42.477 -0.933 1.00 39.66 182 ALA A N 1
ATOM 1400 C CA . ALA A 1 182 ? 28.782 -43.244 -2.146 1.00 39.66 182 ALA A CA 1
ATOM 1401 C C . ALA A 1 182 ? 27.740 -44.354 -1.961 1.00 39.66 182 ALA A C 1
ATOM 1403 O O . ALA A 1 182 ? 27.702 -44.981 -0.907 1.00 39.66 182 ALA A O 1
ATOM 1404 N N . ALA A 1 183 ? 26.978 -44.652 -3.015 1.00 33.44 183 ALA A N 1
ATOM 1405 C CA . ALA A 1 183 ? 26.971 -45.964 -3.677 1.00 33.44 183 ALA A CA 1
ATOM 1406 C C . ALA A 1 183 ? 25.736 -46.101 -4.582 1.00 33.44 183 ALA A C 1
ATOM 1408 O O . ALA A 1 183 ? 24.624 -46.331 -4.115 1.00 33.44 183 ALA A O 1
ATOM 1409 N N . SER A 1 184 ? 25.966 -46.040 -5.892 1.00 43.28 184 SER A N 1
ATOM 1410 C CA . SER A 1 184 ? 25.096 -46.666 -6.888 1.00 43.28 184 SER A CA 1
ATOM 1411 C C . SER A 1 184 ? 25.629 -48.067 -7.192 1.00 43.28 184 SER A C 1
ATOM 1413 O O . SER A 1 184 ? 26.820 -48.214 -7.475 1.00 43.28 184 SER A O 1
ATOM 1415 N N . PRO A 1 185 ? 24.756 -49.080 -7.212 1.00 47.97 185 PRO A N 1
ATOM 1416 C CA . PRO A 1 185 ? 24.820 -50.143 -8.212 1.00 47.97 185 PRO A CA 1
ATOM 1417 C C . PRO A 1 185 ? 23.422 -50.253 -8.859 1.00 47.97 185 PRO A C 1
ATOM 1419 O O . PRO A 1 185 ? 22.407 -50.219 -8.180 1.00 47.97 185 PRO A O 1
ATOM 1422 N N . PHE A 1 186 ? 23.251 -50.259 -10.174 1.00 41.25 186 PHE A N 1
ATOM 1423 C CA . PHE A 1 186 ? 23.652 -51.332 -11.068 1.00 41.25 186 PHE A CA 1
ATOM 1424 C C . PHE A 1 186 ? 23.731 -50.797 -12.501 1.00 41.25 186 PHE A C 1
ATOM 1426 O O . PHE A 1 186 ? 22.821 -50.131 -12.990 1.00 41.25 186 PHE A O 1
ATOM 1433 N N . ALA A 1 187 ? 24.827 -51.140 -13.170 1.00 40.19 187 ALA A N 1
ATOM 1434 C CA . ALA A 1 187 ? 24.971 -51.093 -14.614 1.00 40.19 187 ALA A CA 1
ATOM 1435 C C . ALA A 1 187 ? 24.670 -52.475 -15.220 1.00 40.19 187 ALA A C 1
ATOM 1437 O O . ALA A 1 187 ? 24.652 -53.475 -14.500 1.00 40.19 187 ALA A O 1
ATOM 1438 N N . SER A 1 188 ? 24.594 -52.488 -16.558 1.00 32.50 188 SER A N 1
ATOM 1439 C CA . SER A 1 188 ? 24.567 -53.613 -17.518 1.00 32.50 188 SER A CA 1
ATOM 1440 C C . SER A 1 188 ? 23.161 -54.142 -17.874 1.00 32.50 188 SER A C 1
ATOM 1442 O O . SER A 1 188 ? 22.334 -54.347 -17.000 1.00 32.50 188 SER A O 1
ATOM 1444 N N . SER A 1 189 ? 22.769 -54.300 -19.145 1.00 35.75 189 SER A N 1
ATOM 1445 C CA . SER A 1 189 ? 23.564 -54.630 -20.337 1.00 35.75 189 SER A CA 1
ATOM 1446 C C . SER A 1 189 ? 22.990 -54.076 -21.649 1.00 35.75 189 SER A C 1
ATOM 1448 O O . SER A 1 189 ? 21.781 -54.027 -21.858 1.00 35.75 189 SER A O 1
ATOM 1450 N N . SER A 1 190 ? 23.910 -53.751 -22.557 1.00 41.09 190 SER A N 1
ATOM 1451 C CA . SER A 1 190 ? 23.724 -53.555 -23.998 1.00 41.09 190 SER A CA 1
ATOM 1452 C C . SER A 1 190 ? 23.432 -54.869 -24.736 1.00 41.09 190 SER A C 1
ATOM 1454 O O . SER A 1 190 ? 24.042 -55.878 -24.392 1.00 41.09 190 SER A O 1
ATOM 1456 N N . ALA A 1 191 ? 22.649 -54.828 -25.826 1.00 34.38 191 ALA A N 1
ATOM 1457 C CA . ALA A 1 191 ? 22.875 -55.646 -27.033 1.00 34.38 191 ALA A CA 1
ATOM 1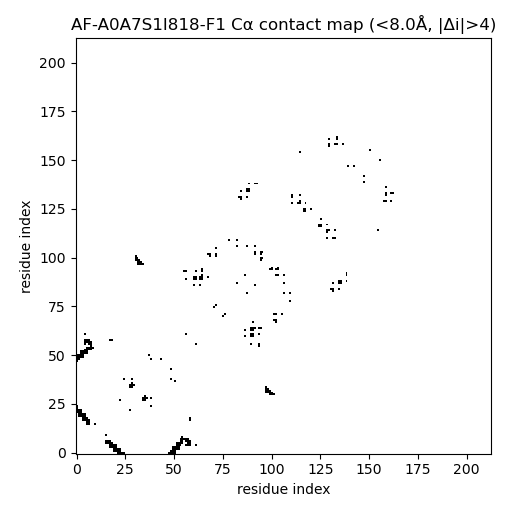458 C C . ALA A 1 191 ? 22.015 -55.201 -28.247 1.00 34.38 191 ALA A C 1
ATOM 1460 O O . ALA A 1 191 ? 20.795 -55.299 -28.229 1.00 34.38 191 ALA A O 1
ATOM 1461 N N . ALA A 1 192 ? 22.714 -54.715 -29.280 1.00 34.69 192 ALA A N 1
ATOM 1462 C CA . ALA A 1 192 ? 22.569 -54.921 -30.735 1.00 34.69 192 ALA A CA 1
ATOM 1463 C C . ALA A 1 192 ? 21.189 -55.073 -31.445 1.00 34.69 192 ALA A C 1
ATOM 1465 O O . ALA A 1 192 ? 20.570 -56.124 -31.379 1.00 34.69 192 ALA A O 1
ATOM 1466 N N . SER A 1 193 ? 20.859 -54.047 -32.255 1.00 40.81 193 SER A N 1
ATOM 1467 C CA . SER A 1 193 ? 20.629 -53.999 -33.733 1.00 40.81 193 SER A CA 1
ATOM 1468 C C . SER A 1 193 ? 19.663 -54.996 -34.464 1.00 40.81 193 SER A C 1
ATOM 1470 O O . SER A 1 193 ? 19.102 -55.887 -33.847 1.00 40.81 193 SER A O 1
ATOM 1472 N N . PRO A 1 194 ? 19.359 -54.813 -35.779 1.00 65.69 194 PRO A N 1
ATOM 1473 C CA . PRO A 1 194 ? 18.023 -54.434 -36.279 1.00 65.69 194 PRO A CA 1
ATOM 1474 C C . PRO A 1 194 ? 17.438 -55.457 -37.291 1.00 65.69 194 PRO A C 1
ATOM 1476 O O . PRO A 1 194 ? 18.150 -56.364 -37.695 1.00 65.69 194 PRO A O 1
ATOM 1479 N N . PHE A 1 195 ? 16.173 -55.308 -37.727 1.00 39.84 195 PHE A N 1
ATOM 1480 C CA . PHE A 1 195 ? 15.661 -55.500 -39.112 1.00 39.84 195 PHE A CA 1
ATOM 1481 C C . PHE A 1 195 ? 14.129 -55.713 -39.168 1.00 39.84 195 PHE A C 1
ATOM 1483 O O . PHE A 1 195 ? 13.547 -56.381 -38.323 1.00 39.84 195 PHE A O 1
ATOM 1490 N N . ALA A 1 196 ? 13.556 -55.227 -40.279 1.00 36.94 196 ALA A N 1
ATOM 1491 C CA . ALA A 1 196 ? 12.457 -55.821 -41.057 1.00 36.94 196 ALA A CA 1
ATOM 1492 C C . ALA A 1 196 ? 10.976 -55.623 -40.632 1.00 36.94 196 ALA A C 1
ATOM 1494 O O . ALA A 1 196 ? 10.397 -56.375 -39.860 1.00 36.94 196 ALA A O 1
ATOM 1495 N N . SER A 1 197 ? 10.353 -54.664 -41.334 1.00 33.91 197 SER A N 1
ATOM 1496 C CA . SER A 1 197 ? 9.161 -54.819 -42.200 1.00 33.91 197 SER A CA 1
ATOM 1497 C C . SER A 1 197 ? 7.865 -55.452 -41.669 1.00 33.91 197 SER A C 1
ATOM 1499 O O . SER A 1 197 ? 7.780 -56.663 -41.496 1.00 33.91 197 SER A O 1
ATOM 1501 N N . SER A 1 198 ? 6.794 -54.650 -41.662 1.00 39.81 198 SER A N 1
ATOM 1502 C CA . SER A 1 198 ? 5.526 -54.869 -42.404 1.00 39.81 198 SER A CA 1
ATOM 1503 C C . SER A 1 198 ? 4.648 -53.622 -42.207 1.00 39.81 198 SER A C 1
ATOM 1505 O O . SER A 1 198 ? 4.410 -53.210 -41.080 1.00 39.81 198 SER A O 1
ATOM 1507 N N . SER A 1 199 ? 4.370 -52.821 -43.238 1.00 40.00 199 SER A N 1
ATOM 1508 C CA . SER A 1 199 ? 3.299 -53.008 -44.233 1.00 40.00 199 SER A CA 1
ATOM 1509 C C . SER A 1 199 ? 1.911 -53.212 -43.620 1.00 40.00 199 SER A C 1
ATOM 1511 O O . SER A 1 199 ? 1.550 -54.332 -43.283 1.00 40.00 199 SER A O 1
ATOM 1513 N N . ALA A 1 200 ? 1.110 -52.144 -43.594 1.00 42.53 200 ALA A N 1
ATOM 1514 C CA . ALA A 1 200 ? -0.321 -52.199 -43.897 1.00 42.53 200 ALA A CA 1
ATOM 1515 C C . ALA A 1 200 ? -0.805 -50.798 -44.304 1.00 42.53 200 ALA A C 1
ATOM 1517 O O . ALA A 1 200 ? -0.848 -49.867 -43.503 1.00 42.53 200 ALA A O 1
ATOM 1518 N N . ALA A 1 201 ? -1.107 -50.662 -45.592 1.00 36.59 201 ALA A N 1
ATOM 1519 C CA . ALA A 1 201 ? -1.779 -49.521 -46.187 1.00 36.59 201 ALA A CA 1
ATOM 1520 C C . ALA A 1 201 ? -3.279 -49.517 -45.822 1.00 36.59 201 ALA A C 1
ATOM 1522 O O . ALA A 1 201 ? -3.862 -50.591 -45.716 1.00 36.59 201 ALA A O 1
ATOM 1523 N N . SER A 1 202 ? -3.805 -48.298 -45.610 1.00 44.44 202 SER A N 1
ATOM 1524 C CA . SER A 1 202 ? -5.061 -47.618 -46.043 1.00 44.44 202 SER A CA 1
ATOM 1525 C C . SER A 1 202 ? -6.291 -48.456 -46.515 1.00 44.44 202 SER A C 1
ATOM 1527 O O . SER A 1 202 ? -6.128 -49.646 -46.741 1.00 44.44 202 SER A O 1
ATOM 1529 N N . PRO A 1 203 ? -7.495 -47.891 -46.839 1.00 56.50 203 PRO A N 1
ATOM 1530 C CA . PRO A 1 203 ? -7.857 -46.465 -47.015 1.00 56.50 203 PRO A CA 1
ATOM 1531 C C . PRO A 1 203 ? -9.338 -46.062 -46.675 1.00 56.50 203 PRO A C 1
ATOM 1533 O O . PRO A 1 203 ? -10.137 -46.881 -46.240 1.00 56.50 203 PRO A O 1
ATOM 1536 N N . PHE A 1 204 ? -9.684 -44.795 -46.999 1.00 46.53 204 PHE A N 1
ATOM 1537 C CA . PHE A 1 204 ? -11.025 -44.199 -47.261 1.00 46.53 204 PHE A CA 1
ATOM 1538 C C . PHE A 1 204 ? -11.984 -43.991 -46.058 1.00 46.53 204 PHE A C 1
ATOM 1540 O O . PHE A 1 204 ? -11.988 -44.763 -45.118 1.00 46.53 204 PHE A O 1
ATOM 1547 N N . ALA A 1 205 ? -12.841 -42.963 -45.974 1.00 47.44 205 ALA A N 1
ATOM 1548 C CA . ALA A 1 205 ? -13.328 -41.988 -46.946 1.00 47.44 205 ALA A CA 1
ATOM 1549 C C . ALA A 1 205 ? -13.732 -40.663 -46.265 1.00 47.44 205 ALA A C 1
ATOM 1551 O O . ALA A 1 205 ? -14.210 -40.619 -45.135 1.00 47.44 205 ALA A O 1
ATOM 1552 N N . SER A 1 206 ? -13.603 -39.599 -47.046 1.00 44.31 206 SER A N 1
ATOM 1553 C CA . SER A 1 206 ? -14.300 -38.320 -46.966 1.00 44.31 206 SER A CA 1
ATOM 1554 C C . SER A 1 206 ? -15.823 -38.438 -46.818 1.00 44.31 206 SER A C 1
ATOM 1556 O O . SER A 1 206 ? -16.452 -39.212 -47.538 1.00 44.31 206 SER A O 1
ATOM 1558 N N . SER A 1 207 ? -16.433 -37.549 -46.033 1.00 49.38 207 SER A N 1
ATOM 1559 C CA . SER A 1 207 ? -17.739 -36.970 -46.374 1.00 49.38 207 SER A CA 1
ATOM 1560 C C . SER A 1 207 ? -17.898 -35.592 -45.746 1.00 49.38 207 SER A C 1
ATOM 1562 O O . SER A 1 207 ? -18.023 -35.436 -44.536 1.00 49.38 207 SER A O 1
ATOM 1564 N N . SER A 1 208 ? -17.877 -34.589 -46.622 1.00 48.03 208 SER A N 1
ATOM 1565 C CA . SER A 1 208 ? -18.560 -33.320 -46.407 1.00 48.03 208 SER A CA 1
ATOM 1566 C C . SER A 1 208 ? -20.065 -33.570 -46.432 1.00 48.03 208 SER A C 1
ATOM 1568 O O . SER A 1 208 ? -20.553 -34.236 -47.341 1.00 48.03 208 SER A O 1
ATOM 1570 N N . ALA A 1 209 ? -20.797 -32.992 -45.488 1.00 48.88 209 ALA A N 1
ATOM 1571 C CA . ALA A 1 209 ? -22.235 -32.800 -45.607 1.00 48.88 209 ALA A CA 1
ATOM 1572 C C . ALA A 1 209 ? -22.561 -31.390 -45.113 1.00 48.88 209 ALA A C 1
ATOM 1574 O O . ALA A 1 209 ? -22.585 -31.105 -43.920 1.00 48.88 209 ALA A O 1
ATOM 1575 N N . ALA A 1 210 ? -22.727 -30.502 -46.086 1.00 48.06 210 ALA A N 1
ATOM 1576 C CA . ALA A 1 210 ? -23.431 -29.245 -45.940 1.00 48.06 210 ALA A CA 1
ATOM 1577 C C . ALA A 1 210 ? -24.945 -29.485 -46.060 1.00 48.06 210 ALA A C 1
ATOM 1579 O O . ALA A 1 210 ? -25.361 -30.510 -46.606 1.00 48.06 210 ALA A O 1
ATOM 1580 N N . SER A 1 211 ? -25.707 -28.449 -45.684 1.00 53.09 211 SER A N 1
ATOM 1581 C CA . SER A 1 211 ? -27.121 -28.159 -45.999 1.00 53.09 211 SER A CA 1
ATOM 1582 C C . SER A 1 211 ? -28.165 -28.528 -44.925 1.00 53.09 211 SER A C 1
ATOM 1584 O O . SER A 1 211 ? -27.888 -29.337 -44.044 1.00 53.09 211 SER A O 1
ATOM 1586 N N . PRO A 1 212 ? -29.382 -27.959 -45.002 1.00 57.53 212 PRO A N 1
ATOM 1587 C CA . PRO A 1 212 ? -29.668 -26.521 -44.871 1.00 57.53 212 PRO A CA 1
ATOM 1588 C C . PRO A 1 212 ? -30.897 -26.274 -43.965 1.00 57.53 212 PRO A C 1
ATOM 1590 O O . PRO A 1 212 ? -31.653 -27.204 -43.714 1.00 57.53 212 PRO A O 1
ATOM 1593 N N . PHE A 1 213 ? -31.129 -25.029 -43.537 1.00 49.84 213 PHE A N 1
ATOM 1594 C CA . PHE A 1 213 ? -32.441 -24.355 -43.521 1.00 49.84 213 PHE A CA 1
ATOM 1595 C C . PHE A 1 213 ? -32.228 -22.846 -43.374 1.00 49.84 213 PHE A C 1
ATOM 1597 O O . PHE A 1 213 ? -31.294 -22.460 -42.635 1.00 49.84 213 PHE A O 1
#

Foldseek 3Di:
DKEWEWDQPPDDDPPTPTDIDDDDLVLLLVQFVQSVCLQPVDPDPPPDDYHYHYNQADPVLVVLQVVLSVVLVVPPVPDDPPCFLVSCLSHVSVCVVRVRVSSNCSLVVVLVVLLVCCVPDDPVSVVRSLSSLQSVVVSVVVDPPPDDDPDPPSSVVSNVVSVVVVVVVDDPPDDDDDDDDDDDDDDDDDDDDDDDDDDDDDDDDDDDDDDDD

Organism: NCBI:txid73025

Solvent-accessible surface area (backbone atoms only — not comparable to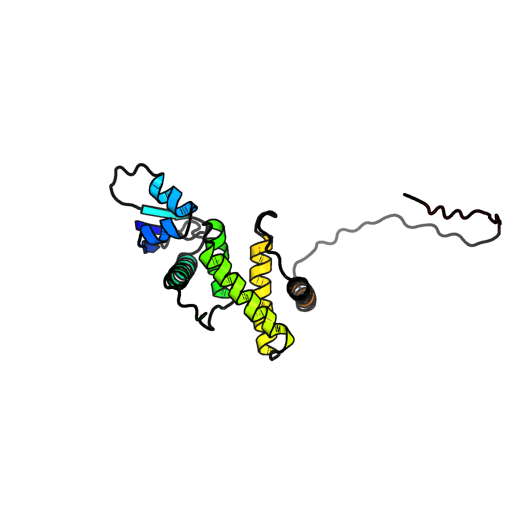 full-atom values): 13499 Å² total; per-residue (Å²): 64,40,36,37,28,32,52,62,83,66,81,82,63,97,71,72,70,69,42,79,43,83,44,64,55,72,59,42,42,74,48,12,68,52,46,30,45,61,71,70,67,56,89,63,92,78,79,67,59,71,46,80,48,68,64,81,49,44,52,66,30,50,49,54,33,49,56,47,46,52,45,61,68,72,61,62,80,71,71,65,98,71,83,43,49,65,57,47,64,39,23,46,61,55,24,58,76,38,51,21,56,63,51,46,51,50,53,52,51,50,51,51,57,43,52,66,43,46,84,78,50,53,76,70,53,33,54,55,34,45,52,38,47,47,50,51,50,58,54,50,73,72,46,67,85,90,69,72,75,92,63,53,74,67,53,52,51,49,45,52,50,47,58,55,56,51,70,73,67,63,74,85,81,82,85,79,90,75,83,89,78,89,83,87,85,86,83,88,82,89,82,83,88,89,85,82,90,81,90,82,83,85,84,89,80,90,79,90,82,83,88,87,133